Protein AF-A0A932V8K0-F1 (afdb_monomer_lite)

Foldseek 3Di:
DDQLVQVLVVHHPVNDDDDDDDLVCPLVCCLVVVDVDDDHQQLSVLVSCVSPVPDDDPDDVCVSQVLALDDDDDDDPVVCVVPVPVLLVVLLVLLVVLVVLLPPVCLVVVLVVVCVVDPPRDSVSVSVSSVVCSVQLVRANAQSLDQVSVVSNLVVCCVSVPPPRHPPDHSVNPDDSPSRQS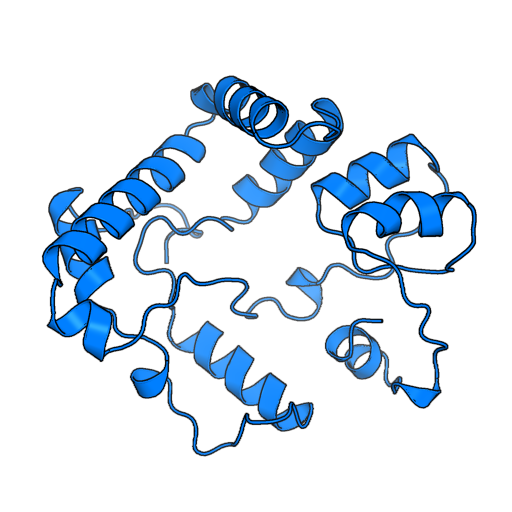SCVVVVHFDDDDPSHD

pLDDT: mean 93.24, std 4.25, range [63.25, 98.56]

Secondary structure (DSSP, 8-state):
--HHHHHHTT--GGGS------TTTHHHHHHTTS-S-----HHHHHHHHHH-TT------HHHH-TT---------HHHHHH-HHHHHHHHHHHHHHHHHHTSGGGHHHHHHHHHHHSTT--HHHHHHHHHHHHHHT-S-SS-S--HHHHHHHHHHHHHTT-TT--TT--GGGT---HHHHHHHHHTTS---SSTT--

Structure (mmCIF, N/CA/C/O backbone):
data_AF-A0A932V8K0-F1
#
_entry.id   AF-A0A932V8K0-F1
#
loop_
_atom_site.group_PDB
_atom_site.id
_atom_site.type_symbol
_atom_site.label_atom_id
_atom_site.label_alt_id
_atom_site.label_comp_id
_atom_site.label_asym_id
_atom_site.label_entity_id
_atom_site.label_seq_id
_atom_site.pdbx_PDB_ins_code
_atom_site.Cartn_x
_atom_site.Cartn_y
_atom_site.Cartn_z
_atom_site.occupancy
_atom_site.B_iso_or_equiv
_atom_site.auth_seq_id
_atom_site.auth_comp_id
_atom_site.auth_asym_id
_atom_site.auth_atom_id
_atom_site.pdbx_PDB_model_num
ATOM 1 N N . MET A 1 1 ? -19.624 -3.174 5.058 1.00 63.25 1 MET A N 1
ATOM 2 C CA . MET A 1 1 ? -18.503 -3.788 5.815 1.00 63.25 1 MET A CA 1
ATOM 3 C C . MET A 1 1 ? -17.624 -4.609 4.865 1.00 63.25 1 MET A C 1
ATOM 5 O O . MET A 1 1 ? -18.132 -5.044 3.838 1.00 63.25 1 MET A O 1
ATOM 9 N N . ASN A 1 2 ? -16.323 -4.779 5.144 1.00 80.75 2 ASN A N 1
ATOM 10 C CA . ASN A 1 2 ? -15.407 -5.549 4.287 1.00 80.75 2 ASN A CA 1
ATOM 11 C C . ASN A 1 2 ? -15.744 -7.057 4.344 1.00 80.75 2 ASN A C 1
ATOM 13 O O . ASN A 1 2 ? -15.728 -7.644 5.421 1.00 80.75 2 ASN A O 1
ATOM 17 N N . VAL A 1 3 ? -16.049 -7.676 3.196 1.00 84.38 3 VAL A N 1
ATOM 18 C CA . VAL A 1 3 ? -16.483 -9.089 3.104 1.00 84.38 3 VAL A CA 1
ATOM 19 C C . VAL A 1 3 ? -15.402 -10.065 3.562 1.00 84.38 3 VAL A C 1
ATOM 21 O O . VAL A 1 3 ? -15.724 -11.075 4.174 1.00 84.38 3 VAL A O 1
ATOM 24 N N . LEU A 1 4 ? -14.130 -9.750 3.314 1.00 87.00 4 LEU A N 1
ATOM 25 C CA . LEU A 1 4 ? -13.008 -10.567 3.772 1.00 87.00 4 LEU A CA 1
ATOM 26 C C . LEU A 1 4 ? -12.970 -10.628 5.305 1.00 87.00 4 LEU A C 1
ATOM 28 O O . LEU A 1 4 ? -12.810 -11.704 5.873 1.00 87.00 4 LEU A O 1
ATOM 32 N N . LEU A 1 5 ? -13.183 -9.487 5.970 1.00 88.75 5 LEU A N 1
ATOM 33 C CA . LEU A 1 5 ? -13.243 -9.428 7.430 1.00 88.75 5 LEU A CA 1
ATOM 34 C C . LEU A 1 5 ? -14.447 -10.206 7.976 1.00 88.75 5 LEU A C 1
ATOM 36 O O . LEU A 1 5 ? -14.279 -11.023 8.876 1.00 88.75 5 LEU A O 1
ATOM 40 N N . LEU A 1 6 ? -15.640 -9.992 7.410 1.00 89.81 6 LEU A N 1
ATOM 41 C CA . LEU A 1 6 ? -16.843 -10.731 7.809 1.00 89.81 6 LEU A CA 1
ATOM 42 C C . LEU A 1 6 ? -16.622 -12.241 7.703 1.00 89.81 6 LEU A C 1
ATOM 44 O O . LEU A 1 6 ? -16.789 -12.956 8.686 1.00 89.81 6 LEU A O 1
ATOM 48 N N . SER A 1 7 ? -16.139 -12.703 6.548 1.00 88.12 7 SER A N 1
ATOM 49 C CA . SER A 1 7 ? -15.885 -14.121 6.307 1.00 88.12 7 SER A CA 1
ATOM 50 C C . SER A 1 7 ? -14.854 -14.699 7.278 1.00 88.12 7 SER A C 1
ATOM 52 O O . SER A 1 7 ? -15.010 -15.838 7.708 1.00 88.12 7 SER A O 1
ATOM 54 N N . SER A 1 8 ? -13.824 -13.931 7.658 1.00 87.38 8 SER A N 1
ATOM 55 C CA . SER A 1 8 ? -12.822 -14.380 8.638 1.00 87.38 8 SER A CA 1
ATOM 56 C C . SER A 1 8 ? -13.394 -14.585 10.046 1.00 87.38 8 SER A C 1
ATOM 58 O O . SER A 1 8 ? -12.840 -15.355 10.825 1.00 87.38 8 SER A O 1
ATOM 60 N N . ALA A 1 9 ? -14.522 -13.938 10.350 1.00 89.62 9 ALA A N 1
ATOM 61 C CA . ALA A 1 9 ? -15.266 -14.084 11.597 1.00 89.62 9 ALA A CA 1
ATOM 62 C C . ALA A 1 9 ? -16.466 -15.047 11.477 1.00 89.62 9 ALA A C 1
ATOM 64 O O . ALA A 1 9 ? -17.276 -15.123 12.396 1.00 89.62 9 ALA A O 1
ATOM 65 N N . GLY A 1 10 ? -16.614 -15.760 10.352 1.00 90.56 10 GLY A N 1
ATOM 66 C CA . GLY A 1 10 ? -17.764 -16.637 10.099 1.00 90.56 10 GLY A CA 1
ATOM 67 C C . GLY A 1 10 ? -19.074 -15.898 9.799 1.00 90.56 10 GLY A C 1
ATOM 68 O O . GLY A 1 10 ? -20.135 -16.512 9.852 1.00 90.56 10 GLY A O 1
ATOM 69 N N . LEU A 1 11 ? -19.004 -14.602 9.484 1.00 92.19 11 LEU A N 1
ATOM 70 C CA . LEU A 1 11 ? -20.146 -13.757 9.143 1.00 92.19 11 LEU A CA 1
ATOM 71 C C . LEU A 1 11 ? -20.289 -13.591 7.627 1.00 92.19 11 LEU A C 1
ATOM 73 O O . LEU A 1 11 ? -19.336 -13.684 6.849 1.00 92.19 11 LEU A O 1
ATOM 77 N N . THR A 1 12 ? -21.499 -13.252 7.216 1.00 89.69 12 THR A N 1
ATOM 78 C CA . THR A 1 12 ? -21.911 -12.971 5.845 1.00 89.69 12 THR A CA 1
ATOM 79 C C . THR A 1 12 ? -22.380 -11.522 5.709 1.00 89.69 12 THR A C 1
ATOM 81 O O . THR A 1 12 ? -22.407 -10.752 6.669 1.00 89.69 12 THR A O 1
ATOM 84 N N . ARG A 1 13 ? -22.737 -11.108 4.486 1.00 88.19 13 ARG A N 1
ATOM 85 C CA . ARG A 1 13 ? -23.309 -9.771 4.260 1.00 88.19 13 ARG A CA 1
ATOM 86 C C . ARG A 1 13 ? -24.682 -9.603 4.909 1.00 88.19 13 ARG A C 1
ATOM 88 O O . ARG A 1 13 ? -25.024 -8.470 5.224 1.00 88.19 13 ARG A O 1
ATOM 95 N N . ASP A 1 14 ? -25.414 -10.695 5.111 1.00 91.94 14 ASP A N 1
ATOM 96 C CA . ASP A 1 14 ? -26.762 -10.675 5.683 1.00 91.94 14 ASP A CA 1
ATOM 97 C C . ASP A 1 14 ? -26.728 -10.439 7.202 1.00 91.94 14 ASP A C 1
ATOM 99 O O . ASP A 1 14 ? -27.700 -9.962 7.780 1.00 91.94 14 ASP A O 1
ATOM 103 N N . ASP A 1 15 ? -25.574 -10.672 7.838 1.00 94.06 15 ASP A N 1
ATOM 104 C CA . ASP A 1 15 ? -25.352 -10.432 9.269 1.00 94.06 15 ASP A CA 1
ATOM 105 C C . ASP A 1 15 ? -25.087 -8.954 9.606 1.00 94.06 15 ASP A C 1
ATOM 107 O O . ASP A 1 15 ? -24.888 -8.598 10.769 1.00 94.06 15 ASP A O 1
ATOM 111 N N . VAL A 1 16 ? -25.046 -8.066 8.605 1.00 93.19 16 VAL A N 1
ATOM 112 C CA . VAL A 1 16 ? -24.784 -6.635 8.801 1.00 93.19 16 VAL A CA 1
ATOM 113 C C . VAL A 1 16 ? -25.702 -5.758 7.961 1.00 93.19 16 VAL A C 1
ATOM 115 O O . VAL A 1 16 ? -26.031 -6.057 6.819 1.00 93.19 16 VAL A O 1
ATOM 118 N N . THR A 1 17 ? -26.042 -4.583 8.488 1.00 92.69 17 THR A N 1
ATOM 119 C CA . THR A 1 17 ? -26.710 -3.539 7.699 1.00 92.69 17 THR A CA 1
ATOM 120 C C . THR A 1 17 ? -25.667 -2.646 7.032 1.00 92.69 17 THR A C 1
ATOM 122 O O . THR A 1 17 ? -24.776 -2.106 7.691 1.00 92.69 17 THR A O 1
ATOM 125 N N . SER A 1 18 ? -25.758 -2.484 5.711 1.00 90.56 18 SER A N 1
ATOM 126 C CA . SER A 1 18 ? -24.894 -1.557 4.975 1.00 90.56 18 SER A CA 1
ATOM 127 C C . SER A 1 18 ? -25.507 -0.162 4.948 1.00 90.56 18 SER A C 1
ATOM 129 O O . SER A 1 18 ? -26.654 0.008 4.553 1.00 90.56 18 SER A O 1
ATOM 131 N N . VAL A 1 19 ? -24.714 0.832 5.344 1.00 91.56 19 VAL A N 1
ATOM 132 C CA . VAL A 1 19 ? -25.065 2.252 5.257 1.00 91.56 19 VAL A CA 1
ATOM 133 C C . VAL A 1 19 ? -24.175 2.891 4.201 1.00 91.56 19 VAL A C 1
ATOM 135 O O . VAL A 1 19 ? -22.950 2.737 4.238 1.00 91.56 19 VAL A O 1
ATOM 138 N N . GLU A 1 20 ? -24.784 3.589 3.247 1.00 89.88 20 GLU A N 1
ATOM 139 C CA . GLU A 1 20 ? -24.042 4.319 2.225 1.00 89.88 20 GLU A CA 1
ATOM 140 C C . GLU A 1 20 ? -23.407 5.574 2.822 1.00 89.88 20 GLU A C 1
ATOM 142 O O . GLU A 1 20 ? -24.083 6.451 3.358 1.00 89.88 20 GLU A O 1
ATOM 147 N N . VAL A 1 21 ? -22.081 5.652 2.731 1.00 91.06 21 VAL A N 1
ATOM 148 C CA . VAL A 1 21 ? -21.290 6.788 3.204 1.00 91.06 21 VAL A CA 1
ATOM 149 C C . VAL A 1 21 ? -20.170 7.038 2.200 1.00 91.06 21 VAL A C 1
ATOM 151 O O . VAL A 1 21 ? -19.490 6.104 1.763 1.00 91.06 21 VAL A O 1
ATOM 154 N N . THR A 1 22 ? -19.952 8.303 1.838 1.00 90.69 22 THR A N 1
ATOM 155 C CA . THR A 1 22 ? -18.821 8.691 0.984 1.00 90.69 22 THR A CA 1
ATOM 156 C C . THR A 1 22 ? -17.495 8.418 1.696 1.00 90.69 22 THR A C 1
ATOM 158 O O . THR A 1 22 ? -17.424 8.409 2.923 1.00 90.69 22 THR A O 1
ATOM 161 N N . THR A 1 23 ? -16.399 8.240 0.954 1.00 85.81 23 THR A N 1
ATOM 162 C CA . THR A 1 23 ? -15.074 8.023 1.569 1.00 85.81 23 THR A CA 1
ATOM 163 C C . THR A 1 23 ? -14.690 9.143 2.542 1.00 85.81 23 THR A C 1
ATOM 165 O O . THR A 1 23 ? -14.181 8.850 3.623 1.00 85.81 23 THR A O 1
ATOM 168 N N . ALA A 1 24 ? -14.990 10.400 2.196 1.00 87.19 24 ALA A N 1
ATOM 169 C CA . ALA A 1 24 ? -14.745 11.558 3.055 1.00 87.19 24 ALA A CA 1
ATOM 170 C C . ALA A 1 24 ? -15.663 11.590 4.294 1.00 87.19 24 ALA A C 1
ATOM 172 O O . ALA A 1 24 ? -15.261 12.070 5.349 1.00 87.19 24 ALA A O 1
ATOM 173 N N . GLY A 1 25 ? -16.878 11.040 4.193 1.00 91.88 25 GLY A N 1
ATOM 174 C CA . GLY A 1 25 ? -17.856 11.014 5.281 1.00 91.88 25 GLY A CA 1
ATOM 175 C C . GLY A 1 25 ? -17.640 9.918 6.329 1.00 91.88 25 GLY A C 1
ATOM 176 O O . GLY A 1 25 ? -18.261 9.983 7.384 1.00 91.88 25 GLY A O 1
ATOM 177 N N . ARG A 1 26 ? -16.769 8.924 6.087 1.00 93.19 26 ARG A N 1
ATOM 178 C CA . ARG A 1 26 ? -16.618 7.742 6.969 1.00 93.19 26 ARG A CA 1
ATOM 179 C C . ARG A 1 26 ? -16.266 8.090 8.413 1.00 93.19 26 ARG A C 1
ATOM 181 O O . ARG A 1 26 ? -16.828 7.502 9.331 1.00 93.19 26 ARG A O 1
ATOM 188 N N . VAL A 1 27 ? -15.341 9.033 8.615 1.00 94.06 27 VAL A N 1
ATOM 189 C CA . VAL A 1 27 ? -14.935 9.458 9.966 1.00 94.06 27 VAL A CA 1
ATOM 190 C C . VAL A 1 27 ? -16.112 10.114 10.681 1.00 94.06 27 VAL A C 1
ATOM 192 O O . VAL A 1 27 ? -16.450 9.708 11.788 1.00 94.06 27 VAL A O 1
ATOM 195 N N . ALA A 1 28 ? -16.782 11.065 10.025 1.00 94.50 28 ALA A N 1
ATOM 196 C CA . ALA A 1 28 ? -17.939 11.745 10.594 1.00 94.50 28 ALA A CA 1
ATOM 197 C C . ALA A 1 28 ? -19.063 10.755 10.934 1.00 94.50 28 ALA A C 1
ATOM 199 O O . ALA A 1 28 ? -19.558 10.771 12.054 1.00 94.50 28 ALA A O 1
ATOM 200 N N . ALA A 1 29 ? -19.404 9.845 10.016 1.00 95.50 29 ALA A N 1
ATOM 201 C CA . ALA A 1 29 ? -20.449 8.843 10.218 1.00 95.50 29 ALA A CA 1
ATOM 202 C C . ALA A 1 29 ? -20.154 7.881 11.383 1.00 95.50 29 ALA A C 1
ATOM 204 O O . ALA A 1 29 ? -21.077 7.430 12.061 1.00 95.50 29 ALA A O 1
ATOM 205 N N . LEU A 1 30 ? -18.880 7.554 11.629 1.00 95.44 30 LEU A N 1
ATOM 206 C CA . LEU A 1 30 ? -18.479 6.728 12.770 1.00 95.44 30 LEU A CA 1
ATOM 207 C C . LEU A 1 30 ? -18.534 7.513 14.090 1.00 95.44 30 LEU A C 1
ATOM 209 O O . LEU A 1 30 ? -19.023 7.011 15.102 1.00 95.44 30 LEU A O 1
ATOM 213 N N . VAL A 1 31 ? -18.044 8.755 14.084 1.00 95.25 31 VAL A N 1
ATOM 214 C CA . VAL A 1 31 ? -17.990 9.613 15.277 1.00 95.25 31 VAL A CA 1
ATOM 215 C C . VAL A 1 31 ? -19.397 9.987 15.752 1.00 95.25 31 VAL A C 1
ATOM 217 O O . VAL A 1 31 ? -19.677 9.884 16.946 1.00 95.25 31 VAL A O 1
ATOM 220 N N . THR A 1 32 ? -20.302 10.341 14.834 1.00 95.25 32 THR A N 1
ATOM 221 C CA . THR A 1 32 ? -21.696 10.708 15.148 1.00 95.25 32 THR A CA 1
ATOM 222 C C . THR A 1 32 ? -22.593 9.511 15.460 1.00 95.25 32 THR A C 1
ATOM 224 O O . THR A 1 32 ? -23.724 9.698 15.899 1.00 95.25 32 THR A O 1
ATOM 227 N N . GLY A 1 33 ? -22.111 8.282 15.241 1.00 94.25 33 GLY A N 1
ATOM 228 C CA . GLY A 1 33 ? -22.884 7.060 15.464 1.00 94.25 33 GLY A CA 1
ATOM 229 C C . GLY A 1 33 ? -23.895 6.734 14.362 1.00 94.25 33 GLY A C 1
ATOM 230 O O . GLY A 1 33 ? -24.696 5.822 14.543 1.00 94.25 33 GLY A O 1
ATOM 231 N N . GLN A 1 34 ? -23.847 7.417 13.210 1.00 95.38 34 GLN A N 1
ATOM 232 C CA . GLN A 1 34 ? -24.611 7.022 12.016 1.00 95.38 34 GLN A CA 1
ATOM 233 C C . GLN A 1 34 ? -24.272 5.586 11.581 1.00 95.38 34 GLN A C 1
ATOM 235 O O . GLN A 1 34 ? -25.113 4.879 11.028 1.00 95.38 34 GLN A O 1
ATOM 240 N N . THR A 1 35 ? -23.035 5.152 11.831 1.00 95.31 35 THR A N 1
ATOM 241 C CA . THR A 1 35 ? -22.586 3.772 11.627 1.00 95.31 35 THR A CA 1
ATOM 242 C C . THR A 1 35 ? -21.883 3.246 12.871 1.00 95.31 35 THR A C 1
ATOM 244 O O . THR A 1 35 ? -21.233 3.998 13.596 1.00 95.31 35 THR A O 1
ATOM 247 N N . ASN A 1 36 ? -21.980 1.937 13.108 1.00 93.88 36 ASN A N 1
ATOM 248 C CA . ASN A 1 36 ? -21.311 1.297 14.245 1.00 93.88 36 ASN A CA 1
ATOM 249 C C . ASN A 1 36 ? -19.852 0.927 13.950 1.00 93.88 36 ASN A C 1
ATOM 251 O O . ASN A 1 36 ? -19.060 0.783 14.877 1.00 93.88 36 ASN A O 1
ATOM 255 N N . ALA A 1 37 ? -19.495 0.745 12.676 1.00 92.94 37 ALA A N 1
ATOM 256 C CA . ALA A 1 37 ? -18.150 0.368 12.268 1.00 92.94 37 ALA A CA 1
ATOM 257 C C . ALA A 1 37 ? -17.868 0.744 10.806 1.00 92.94 37 ALA A C 1
ATOM 259 O O . ALA A 1 37 ? -18.733 0.625 9.936 1.00 92.94 37 ALA A O 1
ATOM 260 N N . HIS A 1 38 ? -16.618 1.115 10.523 1.00 91.75 38 HIS A N 1
ATOM 261 C CA . HIS A 1 38 ? -16.129 1.407 9.177 1.00 91.75 38 HIS A CA 1
ATOM 262 C C . HIS A 1 38 ? -14.744 0.800 8.939 1.00 91.75 38 HIS A C 1
ATOM 264 O O . HIS A 1 38 ? -13.908 0.750 9.835 1.00 91.75 38 HIS A O 1
ATOM 270 N N . ALA A 1 39 ? -14.483 0.404 7.690 1.00 89.94 39 ALA A N 1
ATOM 271 C CA . ALA A 1 39 ? -13.121 0.183 7.219 1.00 89.94 39 ALA A CA 1
ATOM 272 C C . ALA A 1 39 ? -12.477 1.551 6.941 1.00 89.94 39 ALA A C 1
ATOM 274 O O . ALA A 1 39 ? -12.878 2.255 6.004 1.00 89.94 39 ALA A O 1
ATOM 275 N N . LEU A 1 40 ? -11.517 1.925 7.783 1.00 92.75 40 LEU A N 1
ATOM 276 C CA . LEU A 1 40 ? -10.793 3.190 7.714 1.00 92.75 40 LEU A CA 1
ATOM 277 C C . LEU A 1 40 ? -9.378 2.962 7.181 1.00 92.75 40 LEU A C 1
ATOM 279 O O . LEU A 1 40 ? -8.750 1.948 7.486 1.00 92.75 40 LEU A O 1
ATOM 283 N N . HIS A 1 41 ? -8.877 3.916 6.398 1.00 91.00 41 HIS A N 1
ATOM 284 C CA . HIS A 1 41 ? -7.441 4.007 6.143 1.00 91.00 41 HIS A CA 1
ATOM 285 C C . HIS A 1 41 ? -6.708 4.491 7.414 1.00 91.00 41 HIS A C 1
ATOM 2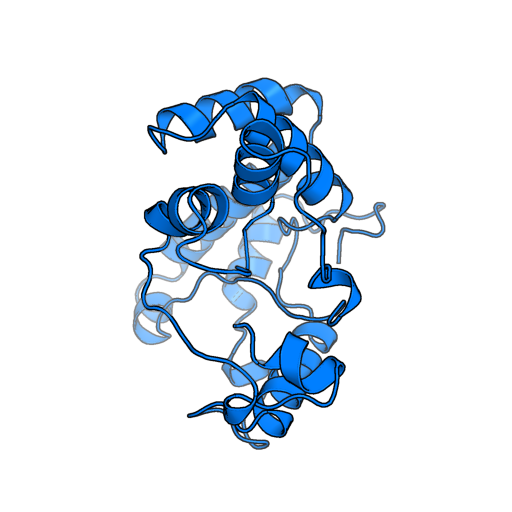87 O O . HIS A 1 41 ? -7.342 5.019 8.330 1.00 91.00 41 HIS A O 1
ATOM 293 N N . ALA A 1 42 ? -5.390 4.285 7.508 1.00 92.44 42 ALA A N 1
ATOM 294 C CA . ALA A 1 42 ? -4.633 4.524 8.744 1.00 92.44 42 ALA A CA 1
ATOM 295 C C . ALA A 1 42 ? -4.717 5.982 9.241 1.00 92.44 42 ALA A C 1
ATOM 297 O O . ALA A 1 42 ? -4.869 6.224 10.436 1.00 92.44 42 ALA A O 1
ATOM 298 N N . ASP A 1 43 ? -4.691 6.959 8.334 1.00 92.38 43 ASP A N 1
ATOM 299 C CA . ASP A 1 43 ? -4.877 8.380 8.659 1.00 92.38 43 ASP A CA 1
ATOM 300 C C . ASP A 1 43 ? -6.290 8.653 9.193 1.00 92.38 43 ASP A C 1
ATOM 302 O O . ASP A 1 43 ? -6.441 9.255 10.254 1.00 92.38 43 ASP A O 1
ATOM 306 N N . GLN A 1 44 ? -7.319 8.119 8.529 1.00 93.69 44 GLN A N 1
ATOM 307 C CA . GLN A 1 44 ? -8.712 8.231 8.966 1.00 93.69 44 GLN A CA 1
ATOM 308 C C . GLN A 1 44 ? -8.939 7.594 10.343 1.00 93.69 44 GLN A C 1
ATOM 310 O O . GLN A 1 44 ? -9.712 8.124 11.139 1.00 93.69 44 GLN A O 1
ATOM 315 N N . TYR A 1 45 ? -8.265 6.477 10.635 1.00 94.38 45 TYR A N 1
ATOM 316 C CA . TYR A 1 45 ? -8.288 5.836 11.950 1.00 94.38 45 TYR A CA 1
ATOM 317 C C . TYR A 1 45 ? -7.760 6.779 13.036 1.00 94.38 45 TYR A C 1
ATOM 319 O O . TYR A 1 45 ? -8.451 7.007 14.029 1.00 94.38 45 TYR A O 1
ATOM 327 N N . TYR A 1 46 ? -6.587 7.385 12.836 1.00 95.69 46 TYR A N 1
ATOM 328 C CA . TYR A 1 46 ? -6.039 8.327 13.812 1.00 95.69 46 TYR A CA 1
ATOM 329 C C . TYR A 1 46 ? -6.882 9.600 13.944 1.00 95.69 46 TYR A C 1
ATOM 331 O O . TYR A 1 46 ? -7.030 10.117 15.052 1.00 95.69 46 TYR A O 1
ATOM 339 N N . THR A 1 47 ? -7.478 10.086 12.851 1.00 94.69 47 THR A N 1
ATOM 340 C CA . THR A 1 47 ? -8.432 11.202 12.906 1.00 94.69 47 THR A CA 1
ATOM 341 C C . THR A 1 47 ? -9.673 10.834 13.722 1.00 94.69 47 THR A C 1
ATOM 343 O O . THR A 1 47 ? -10.091 11.617 14.573 1.00 94.69 47 THR A O 1
ATOM 346 N N . ALA A 1 48 ? -10.244 9.644 13.512 1.00 95.12 48 ALA A N 1
ATOM 347 C CA . ALA A 1 48 ? -11.412 9.176 14.253 1.00 95.12 48 ALA A CA 1
ATOM 348 C C . ALA A 1 48 ? -11.100 8.983 15.744 1.00 95.12 48 ALA A C 1
ATOM 350 O O . ALA A 1 48 ? -11.848 9.474 16.583 1.00 95.12 48 ALA A O 1
ATOM 351 N N . LEU A 1 49 ? -9.967 8.356 16.080 1.00 94.88 49 LEU A N 1
ATOM 352 C CA . LEU A 1 49 ? -9.550 8.124 17.467 1.00 94.88 49 LEU A CA 1
ATOM 353 C C . LEU A 1 49 ? -9.309 9.436 18.232 1.00 94.88 49 LEU A C 1
ATOM 355 O O . LEU A 1 49 ? -9.615 9.528 19.416 1.00 94.88 49 LEU A O 1
ATOM 359 N N . LYS A 1 50 ? -8.811 10.478 17.553 1.00 94.25 50 LYS A N 1
ATOM 360 C CA . LYS A 1 50 ? -8.656 11.822 18.138 1.00 94.25 50 LYS A CA 1
ATOM 361 C C . LYS A 1 50 ? -10.003 12.459 18.499 1.00 94.25 50 LYS A C 1
ATOM 363 O O . LYS A 1 50 ? -10.079 13.180 19.487 1.00 94.25 50 LYS A O 1
ATOM 368 N N . GLN A 1 51 ? -11.046 12.211 17.706 1.00 94.81 51 GLN A N 1
ATOM 369 C CA . GLN A 1 51 ? -12.391 12.757 17.933 1.00 94.81 51 GLN A CA 1
ATOM 370 C C . GLN A 1 51 ? -13.227 11.902 18.891 1.00 94.81 51 GLN A C 1
ATOM 372 O O . GLN A 1 51 ? -14.073 12.430 19.608 1.00 94.81 51 GLN A O 1
ATOM 377 N N . LYS A 1 52 ? -12.996 10.587 18.897 1.00 95.75 52 LYS A N 1
ATOM 378 C CA . LYS A 1 52 ? -13.740 9.605 19.682 1.00 95.75 52 LYS A CA 1
ATOM 379 C C . LYS A 1 52 ? -12.776 8.542 20.249 1.00 95.75 52 LYS A C 1
ATOM 381 O O . LYS A 1 52 ? -12.570 7.502 19.621 1.00 95.75 52 LYS A O 1
ATOM 386 N N . PRO A 1 53 ? -12.136 8.814 21.405 1.00 95.38 53 PRO A N 1
ATOM 387 C CA . PRO A 1 53 ? -11.071 7.966 21.958 1.00 95.38 53 PRO A CA 1
ATOM 388 C C . PRO A 1 53 ? -11.506 6.572 22.429 1.00 95.38 53 PRO A C 1
ATOM 390 O O . PRO A 1 53 ? -10.654 5.716 22.643 1.00 95.38 53 PRO A O 1
ATOM 393 N N . ASP A 1 54 ? -12.807 6.339 22.604 1.00 95.12 54 ASP A N 1
ATOM 394 C CA . ASP A 1 54 ? -13.400 5.059 23.011 1.00 95.12 54 ASP A CA 1
ATOM 395 C C . ASP A 1 54 ? -13.655 4.101 21.833 1.00 95.12 54 ASP A C 1
ATOM 397 O O . ASP A 1 54 ? -14.159 2.995 22.032 1.00 95.12 54 ASP A O 1
ATOM 401 N N . LEU A 1 55 ? -13.304 4.491 20.599 1.00 95.31 55 LEU A N 1
ATOM 402 C CA . LEU A 1 55 ? -13.365 3.593 19.447 1.00 95.31 55 LEU A CA 1
ATOM 403 C C . LEU A 1 55 ? -12.462 2.369 19.641 1.00 95.31 55 LEU A C 1
ATOM 405 O O . LEU A 1 55 ? -11.297 2.474 20.023 1.00 95.31 55 LEU A O 1
ATOM 409 N N . VAL A 1 56 ? -12.991 1.201 19.278 1.00 94.25 56 VAL A N 1
ATOM 410 C CA . VAL A 1 56 ? -12.284 -0.080 19.360 1.00 94.25 56 VAL A CA 1
ATOM 411 C C . VAL A 1 56 ? -11.885 -0.549 17.964 1.00 94.25 56 VAL A C 1
ATOM 413 O O . VAL A 1 56 ? -12.687 -0.547 17.029 1.00 94.25 56 VAL A O 1
ATOM 416 N N . VAL A 1 57 ? -10.635 -0.989 17.824 1.00 93.56 57 VAL A N 1
ATOM 417 C CA . VAL A 1 57 ? -10.144 -1.632 16.601 1.00 93.56 57 VAL A CA 1
ATOM 418 C C . VAL A 1 57 ? -10.683 -3.061 16.552 1.00 93.56 57 VAL A C 1
ATOM 420 O O . VAL A 1 57 ? -10.257 -3.905 17.333 1.00 93.56 57 VAL A O 1
ATOM 423 N N . LEU A 1 58 ? -11.607 -3.335 15.628 1.00 92.56 58 LEU A N 1
ATOM 424 C CA . LEU A 1 58 ? -12.178 -4.678 15.453 1.00 92.56 58 LEU A CA 1
ATOM 425 C C . LEU A 1 58 ? -11.182 -5.655 14.821 1.00 92.56 58 LEU A C 1
ATOM 427 O O . LEU A 1 58 ? -11.124 -6.819 15.200 1.00 92.56 58 LEU A O 1
ATOM 431 N N . ALA A 1 59 ? -10.422 -5.181 13.836 1.00 92.19 59 ALA A N 1
ATOM 432 C CA . ALA A 1 59 ? -9.397 -5.951 13.153 1.00 92.19 59 ALA A CA 1
ATOM 433 C C . ALA A 1 59 ? -8.469 -5.025 12.368 1.00 92.19 59 ALA A C 1
ATOM 435 O O . ALA A 1 59 ? -8.861 -3.934 11.942 1.00 92.19 59 ALA A O 1
ATOM 436 N N . LYS A 1 60 ? -7.256 -5.507 12.109 1.00 90.50 60 LYS A N 1
ATOM 437 C CA . LYS A 1 60 ? -6.314 -4.897 11.175 1.00 90.50 60 LYS A CA 1
ATOM 438 C C . LYS A 1 60 ? -6.240 -5.752 9.920 1.00 90.50 60 LYS A C 1
ATOM 440 O O . LYS A 1 60 ? -5.947 -6.942 9.985 1.00 90.50 60 LYS A O 1
ATOM 445 N N . MET A 1 61 ? -6.486 -5.154 8.756 1.00 88.44 61 MET A N 1
ATOM 446 C CA . MET A 1 61 ? -6.570 -5.920 7.505 1.00 88.44 61 MET A CA 1
ATOM 447 C C . MET A 1 61 ? -5.266 -6.646 7.152 1.00 88.44 61 MET A C 1
ATOM 449 O O . MET A 1 61 ? -5.324 -7.726 6.577 1.00 88.44 61 MET A O 1
ATOM 453 N N . TRP A 1 62 ? -4.110 -6.098 7.533 1.00 86.69 62 TRP A N 1
ATOM 454 C CA . TRP A 1 62 ? -2.812 -6.746 7.319 1.00 86.69 62 TRP A CA 1
ATOM 455 C C . TRP A 1 62 ? -2.571 -7.952 8.240 1.00 86.69 62 TRP A C 1
ATOM 457 O O . TRP A 1 62 ? -1.714 -8.772 7.944 1.00 86.69 62 TRP A O 1
ATOM 467 N N . GLU A 1 63 ? -3.318 -8.090 9.337 1.00 89.94 63 GLU A N 1
ATOM 468 C CA . GLU A 1 63 ? -3.302 -9.298 10.176 1.00 89.94 63 GLU A CA 1
ATOM 469 C C . GLU A 1 63 ? -4.274 -10.347 9.617 1.00 89.94 63 GLU A C 1
ATOM 471 O O . GLU A 1 63 ? -3.964 -11.534 9.600 1.00 89.94 63 GLU A O 1
ATOM 476 N N . VAL A 1 64 ? -5.424 -9.904 9.093 1.00 90.81 64 VAL A N 1
ATOM 477 C CA . VAL A 1 64 ? -6.449 -10.776 8.491 1.00 90.81 64 VAL A CA 1
ATOM 478 C C . VAL A 1 64 ? -5.990 -11.366 7.155 1.00 90.81 64 VAL A C 1
ATOM 480 O O . VAL A 1 64 ? -6.245 -12.533 6.863 1.00 90.81 64 VAL A O 1
ATOM 483 N N . ALA A 1 65 ? -5.325 -10.564 6.325 1.00 91.06 65 ALA A N 1
ATOM 484 C CA . ALA A 1 65 ? -4.865 -10.959 5.000 1.00 91.06 65 ALA A CA 1
ATOM 485 C C . ALA A 1 65 ? -3.460 -10.391 4.724 1.00 91.06 65 ALA A C 1
ATOM 487 O O . ALA A 1 65 ? -3.310 -9.455 3.937 1.00 91.06 65 ALA A O 1
ATOM 488 N N . PRO A 1 66 ? -2.413 -10.961 5.350 1.00 89.56 66 PRO A N 1
ATOM 489 C CA . PRO A 1 66 ? -1.048 -10.421 5.305 1.00 89.56 66 PRO A CA 1
ATOM 490 C C . PRO A 1 66 ? -0.416 -10.428 3.910 1.00 89.56 66 PRO A C 1
ATOM 492 O O . PRO A 1 66 ? 0.510 -9.669 3.650 1.00 89.56 66 PRO A O 1
ATOM 495 N N . LYS A 1 67 ? -0.922 -11.274 3.008 1.00 92.31 67 LYS A N 1
ATOM 496 C CA . LYS A 1 67 ? -0.474 -11.372 1.613 1.00 92.31 67 LYS A CA 1
ATOM 497 C C . LYS A 1 67 ? -1.398 -10.654 0.632 1.00 92.31 67 LYS A C 1
ATOM 499 O O . LYS A 1 67 ? -1.289 -10.854 -0.573 1.00 92.31 67 LYS A O 1
ATOM 504 N N . TRP A 1 68 ? -2.349 -9.859 1.120 1.00 92.75 68 TRP A N 1
ATOM 505 C CA . TRP A 1 68 ? -3.257 -9.145 0.235 1.00 92.75 68 TRP A CA 1
ATOM 506 C C . TRP A 1 68 ? -2.507 -8.066 -0.546 1.00 92.75 68 TRP A C 1
ATOM 508 O O . TRP A 1 68 ? -2.063 -7.064 0.010 1.00 92.75 68 TRP A O 1
ATOM 518 N N . TRP A 1 69 ? -2.409 -8.257 -1.857 1.00 93.12 69 TRP A N 1
ATOM 519 C CA . TRP A 1 69 ? -1.911 -7.244 -2.780 1.00 93.12 69 TRP A CA 1
ATOM 520 C C . TRP A 1 69 ? -2.827 -6.005 -2.778 1.00 93.12 69 TRP A C 1
ATOM 522 O O . TRP A 1 69 ? -3.967 -6.055 -3.249 1.00 93.12 69 TRP A O 1
ATOM 532 N N . TYR A 1 70 ? -2.348 -4.921 -2.158 1.00 86.75 70 TYR A N 1
ATOM 533 C CA . TYR A 1 70 ? -3.170 -3.788 -1.720 1.00 86.75 70 TYR A CA 1
ATOM 534 C C . TYR A 1 70 ? -3.546 -2.812 -2.839 1.00 86.75 70 TYR A C 1
ATOM 536 O O . TYR A 1 70 ? -4.719 -2.459 -2.976 1.00 86.75 70 TYR A O 1
ATOM 544 N N . SER A 1 71 ? -2.571 -2.362 -3.627 1.00 87.38 71 SER A N 1
ATOM 545 C CA . SER A 1 71 ? -2.785 -1.359 -4.668 1.00 87.38 71 SER A CA 1
ATOM 546 C C . SER A 1 71 ? -1.796 -1.517 -5.817 1.00 87.38 71 SER A C 1
ATOM 548 O O . SER A 1 71 ? -0.697 -2.038 -5.646 1.00 87.38 71 SER A O 1
ATOM 550 N N . ALA A 1 72 ? -2.208 -1.047 -6.993 1.00 91.38 72 ALA A N 1
ATOM 551 C CA . ALA A 1 72 ? -1.402 -1.028 -8.203 1.00 91.38 72 ALA A CA 1
ATOM 552 C C . ALA A 1 72 ? -1.777 0.182 -9.064 1.00 91.38 72 ALA A C 1
ATOM 554 O O . ALA A 1 72 ? -2.918 0.653 -9.024 1.00 91.38 72 ALA A O 1
ATOM 555 N N . PHE A 1 73 ? -0.828 0.650 -9.871 1.00 92.75 73 PHE A N 1
ATOM 556 C CA . PHE A 1 73 ? -1.129 1.497 -11.021 1.00 92.75 73 PHE A CA 1
ATOM 557 C C . PHE A 1 73 ? -1.451 0.594 -12.208 1.00 92.75 73 PHE A C 1
ATOM 559 O O . PHE A 1 73 ? -0.754 -0.390 -12.440 1.00 92.75 73 PHE A O 1
ATOM 566 N N . VAL A 1 74 ? -2.508 0.921 -12.947 1.00 94.12 74 VAL A N 1
ATOM 567 C CA . VAL A 1 74 ? -2.964 0.126 -14.091 1.00 94.12 74 VAL A CA 1
ATOM 568 C C . VAL A 1 74 ? -3.097 1.007 -15.325 1.00 94.12 74 VAL A C 1
ATOM 570 O O . VAL A 1 74 ? -3.539 2.154 -15.244 1.00 94.12 74 VAL A O 1
ATOM 573 N N . ALA A 1 75 ? -2.721 0.456 -16.471 1.00 94.69 75 ALA A N 1
ATOM 574 C CA . ALA A 1 75 ? -2.894 1.046 -17.790 1.00 94.69 75 ALA A CA 1
ATOM 575 C C . ALA A 1 75 ? -3.345 -0.055 -18.756 1.00 94.69 75 ALA A C 1
ATOM 577 O O . ALA A 1 75 ? -3.127 -1.234 -18.486 1.00 94.69 75 ALA A O 1
ATOM 578 N N . SER A 1 76 ? -3.991 0.311 -19.864 1.00 95.94 76 SER A N 1
ATOM 579 C CA . SER A 1 76 ? -4.324 -0.674 -20.893 1.00 95.94 76 SER A CA 1
ATOM 580 C C . SER A 1 76 ? -3.089 -1.048 -21.711 1.00 95.94 76 SER A C 1
ATOM 582 O O . SER A 1 76 ? -2.247 -0.191 -21.995 1.00 95.94 76 SER A O 1
ATOM 584 N N . ASP A 1 77 ? -3.037 -2.297 -22.171 1.00 94.31 77 ASP A N 1
ATOM 585 C CA . ASP A 1 77 ? -1.985 -2.793 -23.065 1.00 94.31 77 ASP A CA 1
ATOM 586 C C . ASP A 1 77 ? -1.785 -1.890 -24.286 1.00 94.31 77 ASP A C 1
ATOM 588 O O . ASP A 1 77 ? -0.655 -1.618 -24.681 1.00 94.31 77 ASP A O 1
ATOM 592 N N . ASP A 1 78 ? -2.874 -1.400 -24.884 1.00 96.88 78 ASP A N 1
ATOM 593 C CA . ASP A 1 78 ? -2.819 -0.526 -26.059 1.00 96.88 78 ASP A CA 1
ATOM 594 C C . ASP A 1 78 ? -2.128 0.802 -25.753 1.00 96.88 78 ASP A C 1
ATOM 596 O O . ASP A 1 78 ? -1.346 1.306 -26.564 1.00 96.88 78 ASP A O 1
ATOM 600 N N . ALA A 1 79 ? -2.396 1.372 -24.577 1.00 95.94 79 ALA A N 1
ATOM 601 C CA . ALA A 1 79 ? -1.781 2.624 -24.176 1.00 95.94 79 ALA A CA 1
ATOM 602 C C . ALA A 1 79 ? -0.281 2.423 -23.912 1.00 95.94 79 ALA A C 1
ATOM 604 O O . ALA A 1 79 ? 0.532 3.197 -24.424 1.00 95.94 79 ALA A O 1
ATOM 605 N N . VAL A 1 80 ? 0.085 1.334 -23.224 1.00 95.69 80 VAL A N 1
ATOM 606 C CA . VAL A 1 80 ? 1.485 0.963 -22.965 1.00 95.69 80 VAL A CA 1
ATOM 607 C C . VAL A 1 80 ? 2.241 0.704 -24.267 1.00 95.69 80 VAL A C 1
ATOM 609 O O . VAL A 1 80 ? 3.289 1.303 -24.487 1.00 95.69 80 VAL A O 1
ATOM 612 N N . LYS A 1 81 ? 1.696 -0.108 -25.182 1.00 95.88 81 LYS A N 1
ATOM 613 C CA . LYS A 1 81 ? 2.319 -0.402 -26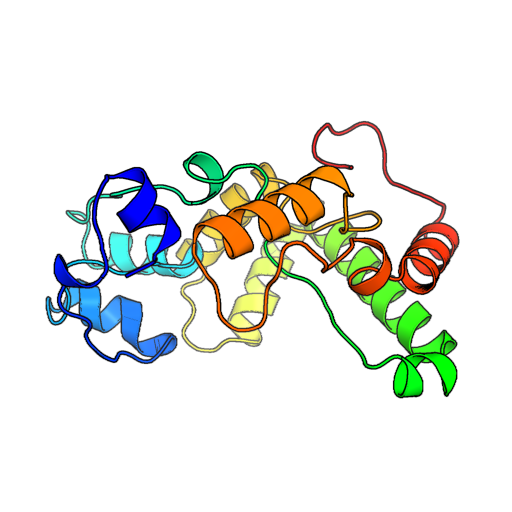.487 1.00 95.88 81 LYS A CA 1
ATOM 614 C C . LYS A 1 81 ? 2.529 0.850 -27.331 1.00 95.88 81 LYS A C 1
ATOM 616 O O . LYS A 1 81 ? 3.530 0.954 -28.035 1.00 95.88 81 LYS A O 1
ATOM 621 N N . LYS A 1 82 ? 1.592 1.800 -27.276 1.00 97.88 82 LYS A N 1
ATOM 622 C CA . LYS A 1 82 ? 1.671 3.048 -28.043 1.00 97.88 82 LYS A CA 1
ATOM 623 C C . LYS A 1 82 ? 2.791 3.966 -27.554 1.00 97.88 82 LYS A C 1
ATOM 625 O O . LYS A 1 82 ? 3.357 4.695 -28.367 1.00 97.88 82 LYS A O 1
ATOM 630 N N . ASN A 1 83 ? 3.078 3.980 -26.253 1.00 97.44 83 ASN A N 1
ATOM 631 C CA . ASN A 1 83 ? 4.117 4.840 -25.690 1.00 97.44 83 ASN A CA 1
ATOM 632 C C . ASN A 1 83 ? 4.762 4.229 -24.433 1.00 97.44 83 ASN A C 1
ATOM 634 O O . ASN A 1 83 ? 4.518 4.720 -23.331 1.00 97.44 83 ASN A O 1
ATOM 638 N N . PRO A 1 84 ? 5.591 3.181 -24.571 1.00 97.00 84 PRO A N 1
ATOM 639 C CA . PRO A 1 84 ? 6.155 2.477 -23.420 1.00 97.00 84 PRO A CA 1
ATOM 640 C C . PRO A 1 84 ? 7.052 3.380 -22.564 1.00 97.00 84 PRO A C 1
ATOM 642 O O . PRO A 1 84 ? 7.000 3.311 -21.339 1.00 97.00 84 PRO A O 1
ATOM 645 N N . GLU A 1 85 ? 7.806 4.287 -23.191 1.00 98.25 85 GLU A N 1
ATOM 646 C CA . GLU A 1 85 ? 8.698 5.227 -22.498 1.00 98.25 85 GLU A CA 1
ATOM 647 C C . GLU A 1 85 ? 7.957 6.141 -21.519 1.00 98.25 85 GLU A C 1
ATOM 649 O O . GLU A 1 85 ? 8.427 6.331 -20.401 1.00 98.25 85 GLU A O 1
ATOM 654 N N . LEU A 1 86 ? 6.758 6.625 -21.866 1.00 98.00 86 LEU A 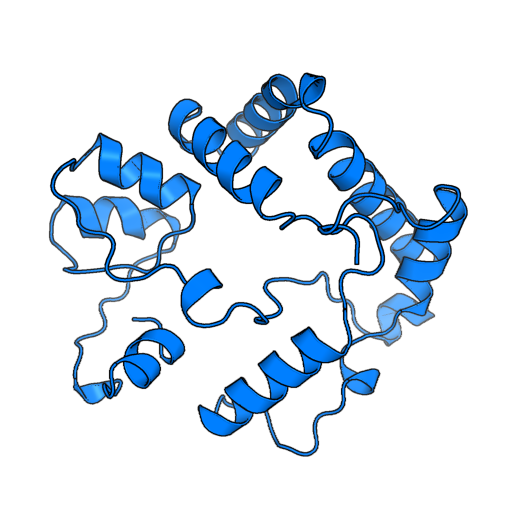N 1
ATOM 655 C CA . LEU A 1 86 ? 5.940 7.420 -20.942 1.00 98.00 86 LEU A CA 1
ATOM 656 C C . LEU A 1 86 ? 5.637 6.661 -19.643 1.00 98.00 86 LEU A C 1
ATOM 658 O O . LEU A 1 86 ? 5.703 7.237 -18.556 1.00 98.00 86 LEU A O 1
ATOM 662 N N . TYR A 1 87 ? 5.294 5.377 -19.746 1.00 97.81 87 TYR A N 1
ATOM 663 C CA . TYR A 1 87 ? 4.982 4.556 -18.577 1.00 97.81 87 TYR A CA 1
ATOM 664 C C . TYR A 1 87 ? 6.240 4.191 -17.791 1.00 97.81 87 TYR A C 1
ATOM 666 O O . TYR A 1 87 ? 6.193 4.169 -16.561 1.00 97.81 87 TYR A O 1
ATOM 674 N N . ILE A 1 88 ? 7.368 3.967 -18.473 1.00 98.31 88 ILE A N 1
ATOM 675 C CA . ILE A 1 88 ? 8.659 3.740 -17.815 1.00 98.31 88 ILE A CA 1
ATOM 676 C C . ILE A 1 88 ? 9.082 4.991 -17.038 1.00 98.31 88 ILE A C 1
ATOM 678 O O . ILE A 1 88 ? 9.469 4.878 -15.875 1.00 98.31 88 ILE A O 1
ATOM 682 N N . ASP A 1 89 ? 8.961 6.184 -17.620 1.00 98.56 89 ASP A N 1
ATOM 683 C CA . ASP A 1 89 ? 9.287 7.450 -16.955 1.00 98.56 89 ASP A CA 1
ATOM 684 C C . ASP A 1 89 ? 8.359 7.724 -15.770 1.00 98.56 89 ASP A C 1
ATOM 686 O O . ASP A 1 89 ? 8.822 8.086 -14.683 1.00 98.56 89 ASP A O 1
ATOM 690 N N . PHE A 1 90 ? 7.056 7.482 -15.942 1.00 98.00 90 PHE A N 1
ATOM 691 C C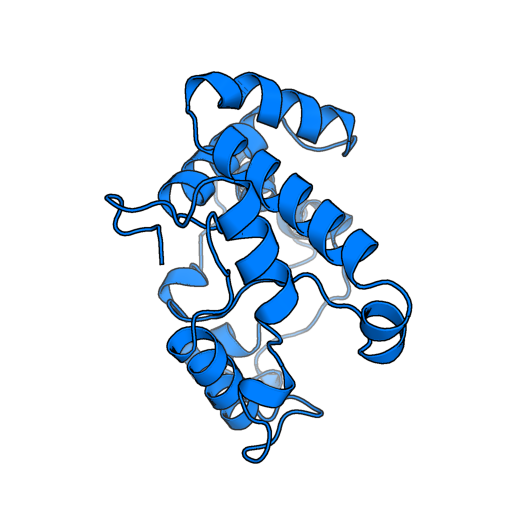A . PHE A 1 90 ? 6.085 7.568 -14.855 1.00 98.00 90 PHE A CA 1
ATOM 692 C C . PHE A 1 90 ? 6.453 6.629 -13.699 1.00 98.00 90 PHE A C 1
ATOM 694 O O . PHE A 1 90 ? 6.572 7.078 -12.558 1.00 98.00 90 PHE A O 1
ATOM 701 N N . MET A 1 91 ? 6.705 5.346 -13.980 1.00 97.38 91 MET A N 1
ATOM 702 C CA . MET A 1 91 ? 7.080 4.378 -12.947 1.00 97.38 91 MET A CA 1
ATOM 703 C C . MET A 1 91 ? 8.441 4.690 -12.320 1.00 97.38 91 MET A C 1
ATOM 705 O O . MET A 1 91 ? 8.604 4.534 -11.112 1.00 97.38 91 MET A O 1
ATOM 709 N N . THR A 1 92 ? 9.395 5.213 -13.093 1.00 98.44 92 THR A N 1
ATOM 710 C CA . THR A 1 92 ? 10.687 5.693 -12.580 1.00 98.44 92 THR A CA 1
ATOM 711 C C . THR A 1 92 ? 10.480 6.823 -11.571 1.00 98.44 92 THR A C 1
ATOM 713 O O . THR A 1 92 ? 11.078 6.809 -10.493 1.00 98.44 92 THR A O 1
ATOM 716 N N . ALA A 1 93 ? 9.602 7.784 -11.875 1.00 98.38 93 ALA A N 1
ATOM 717 C CA . ALA A 1 93 ? 9.272 8.877 -10.966 1.00 98.38 93 ALA A CA 1
ATOM 718 C C . ALA A 1 93 ? 8.556 8.380 -9.700 1.00 98.38 93 ALA A C 1
ATOM 720 O O . ALA A 1 93 ? 8.908 8.807 -8.598 1.00 98.38 93 ALA A O 1
ATOM 721 N N . VAL A 1 94 ? 7.607 7.449 -9.843 1.00 97.12 94 VAL A N 1
ATOM 722 C CA . VAL A 1 94 ? 6.894 6.821 -8.720 1.00 97.12 94 VAL A CA 1
ATOM 723 C C . VAL A 1 94 ? 7.869 6.098 -7.791 1.00 97.12 94 VAL A C 1
ATOM 725 O O . VAL A 1 94 ? 7.915 6.417 -6.604 1.00 97.12 94 VAL A O 1
ATOM 728 N N . LEU A 1 95 ? 8.713 5.206 -8.317 1.00 97.50 95 LEU A N 1
ATOM 729 C CA . LEU A 1 95 ? 9.694 4.471 -7.513 1.00 97.50 95 LEU A CA 1
ATOM 730 C C . LEU A 1 95 ? 10.698 5.408 -6.843 1.00 97.50 95 LEU A C 1
ATOM 732 O O . LEU A 1 95 ? 11.034 5.229 -5.672 1.00 97.50 95 LEU A O 1
ATOM 736 N N . LYS A 1 96 ? 11.154 6.448 -7.550 1.00 97.94 96 LYS A N 1
ATOM 737 C CA . LYS A 1 96 ? 12.030 7.471 -6.970 1.00 97.94 96 LYS A CA 1
ATOM 738 C C . LYS A 1 96 ? 11.353 8.187 -5.802 1.00 97.94 96 LYS A C 1
ATOM 740 O O . LYS A 1 96 ? 11.991 8.374 -4.767 1.00 97.94 96 LYS A O 1
ATOM 745 N N . ALA A 1 97 ? 10.081 8.558 -5.944 1.00 97.62 97 ALA A N 1
ATOM 746 C CA . ALA A 1 97 ? 9.314 9.192 -4.878 1.00 97.62 97 ALA A CA 1
ATOM 747 C C . ALA A 1 97 ? 9.114 8.247 -3.686 1.00 97.62 97 ALA A C 1
ATOM 749 O O . ALA A 1 97 ? 9.363 8.651 -2.556 1.00 97.62 97 ALA A O 1
ATOM 750 N N . GLN A 1 98 ? 8.752 6.983 -3.917 1.00 96.31 98 GLN A N 1
ATOM 751 C CA . GLN A 1 98 ? 8.555 5.995 -2.850 1.00 96.31 98 GLN A CA 1
ATOM 752 C C . GLN A 1 98 ? 9.858 5.705 -2.093 1.00 96.31 98 GLN A C 1
ATOM 754 O O . GLN A 1 98 ? 9.877 5.752 -0.866 1.00 96.31 98 GLN A O 1
ATOM 759 N N . ARG A 1 99 ? 10.979 5.505 -2.800 1.00 96.88 99 ARG A N 1
ATOM 760 C CA . ARG A 1 99 ? 12.312 5.359 -2.183 1.00 96.88 99 ARG A CA 1
ATOM 761 C C . ARG A 1 99 ? 12.693 6.593 -1.364 1.00 96.88 99 ARG A C 1
ATOM 763 O O . ARG A 1 99 ? 13.205 6.461 -0.257 1.00 96.88 99 ARG A O 1
ATOM 770 N N . TRP A 1 100 ? 12.416 7.786 -1.889 1.00 97.69 100 TRP A N 1
ATOM 771 C CA . TRP A 1 100 ? 12.650 9.043 -1.181 1.00 97.69 100 TRP A CA 1
ATOM 772 C C . TRP A 1 100 ? 11.776 9.173 0.070 1.00 97.69 100 TRP A C 1
ATOM 774 O O . TRP A 1 100 ? 12.269 9.626 1.102 1.00 97.69 100 TRP A O 1
ATOM 784 N N . MET A 1 101 ? 10.514 8.738 0.006 1.00 97.38 101 MET A N 1
ATOM 785 C CA . MET A 1 101 ? 9.604 8.758 1.148 1.00 97.38 101 MET A CA 1
ATOM 786 C C . MET A 1 101 ? 10.145 7.931 2.309 1.00 97.38 101 MET A C 1
ATOM 788 O O . MET A 1 101 ? 9.993 8.373 3.429 1.00 97.38 101 MET A O 1
ATOM 792 N N . TYR A 1 102 ? 10.810 6.795 2.085 1.00 96.69 102 TYR A N 1
ATOM 793 C CA . TYR A 1 102 ? 11.306 5.955 3.186 1.00 96.69 102 TYR A CA 1
ATOM 794 C C . TYR A 1 102 ? 12.488 6.510 3.973 1.00 96.69 102 TYR A C 1
ATOM 796 O O . TYR A 1 102 ? 12.777 6.014 5.065 1.00 96.69 102 TYR A O 1
ATOM 804 N N . ASP A 1 103 ? 13.181 7.515 3.451 1.00 95.06 103 ASP A N 1
ATOM 805 C CA . ASP A 1 103 ? 14.226 8.181 4.211 1.00 95.06 103 ASP A CA 1
ATOM 806 C C . ASP A 1 103 ? 13.574 9.036 5.307 1.00 95.06 103 ASP A C 1
ATOM 808 O O . ASP A 1 103 ? 12.844 9.995 5.040 1.00 95.06 103 ASP A O 1
ATOM 812 N N . SER A 1 104 ? 13.832 8.679 6.567 1.00 92.62 104 SER A N 1
ATOM 813 C CA . SER A 1 104 ? 13.190 9.289 7.734 1.00 92.62 104 SER A CA 1
ATOM 814 C C . SER A 1 104 ? 13.395 10.803 7.813 1.00 92.62 104 SER A C 1
ATOM 816 O O . SER A 1 104 ? 12.530 11.501 8.348 1.00 92.62 104 SER A O 1
ATOM 818 N N . LYS A 1 105 ? 14.472 11.337 7.217 1.00 97.00 105 LYS A N 1
ATOM 819 C CA . LYS A 1 105 ? 14.720 12.786 7.147 1.00 97.00 105 LYS A CA 1
ATOM 820 C C . LYS A 1 105 ? 13.678 13.529 6.301 1.00 97.00 105 LYS A C 1
ATOM 822 O O . LYS A 1 105 ? 13.472 14.725 6.491 1.00 97.00 105 LYS A O 1
ATOM 827 N N . ASN A 1 106 ? 12.999 12.826 5.395 1.00 98.00 106 ASN A N 1
ATOM 828 C CA . ASN A 1 106 ? 12.029 13.400 4.468 1.00 98.00 106 ASN A CA 1
ATOM 829 C C . ASN A 1 106 ? 10.597 13.382 5.013 1.00 98.00 106 ASN A C 1
ATOM 831 O O . ASN A 1 106 ? 9.732 14.056 4.451 1.00 98.00 106 ASN A O 1
ATOM 835 N N . LYS A 1 107 ? 10.328 12.679 6.124 1.00 96.88 107 LYS A N 1
ATOM 836 C CA . LYS A 1 107 ? 8.979 12.532 6.701 1.00 96.88 107 LYS A CA 1
ATOM 837 C C . LYS A 1 107 ? 8.230 13.861 6.810 1.00 96.88 107 LYS A C 1
ATOM 839 O O . LYS A 1 107 ? 7.085 13.957 6.379 1.00 96.88 107 LYS A O 1
ATOM 844 N N . ALA A 1 108 ? 8.865 14.897 7.359 1.00 97.19 108 ALA A N 1
ATOM 845 C CA . ALA A 1 108 ? 8.219 16.199 7.538 1.00 97.19 108 ALA A CA 1
ATOM 846 C C . ALA A 1 108 ? 7.742 16.801 6.203 1.00 97.19 108 ALA A C 1
ATOM 848 O O . ALA A 1 108 ? 6.642 17.347 6.119 1.00 97.19 108 ALA A O 1
ATOM 849 N N . GLN A 1 109 ? 8.536 16.649 5.141 1.00 97.94 109 GLN A N 1
ATOM 850 C CA . GLN A 1 109 ? 8.173 17.113 3.803 1.00 97.94 109 GLN A CA 1
ATOM 851 C C . GLN A 1 109 ? 7.073 16.247 3.179 1.00 97.94 109 GLN A C 1
ATOM 853 O O . GLN A 1 109 ? 6.158 16.792 2.566 1.00 97.94 109 GLN A O 1
ATOM 858 N N . VAL A 1 110 ? 7.104 14.926 3.385 1.00 97.06 110 VAL A N 1
ATOM 859 C CA . VAL A 1 110 ? 6.030 14.013 2.952 1.00 97.06 110 VAL A CA 1
ATOM 860 C C . VAL A 1 110 ? 4.688 14.416 3.568 1.00 97.06 110 VAL A C 1
ATOM 862 O O . VAL A 1 110 ? 3.691 14.546 2.852 1.00 97.06 110 VAL A O 1
ATOM 865 N N . VAL A 1 111 ? 4.657 14.667 4.881 1.00 96.19 111 VAL A N 1
ATOM 866 C CA . VAL A 1 111 ? 3.448 15.113 5.592 1.00 96.19 111 VAL A CA 1
ATOM 867 C C . VAL A 1 111 ? 2.962 16.453 5.030 1.00 96.19 111 VAL A C 1
ATOM 869 O O . VAL A 1 111 ? 1.787 16.586 4.694 1.00 96.19 111 VAL A O 1
ATOM 872 N N . ALA A 1 112 ? 3.861 17.425 4.844 1.00 95.56 112 ALA A N 1
ATOM 873 C CA . ALA A 1 112 ? 3.505 18.740 4.313 1.00 95.56 112 ALA A CA 1
ATOM 874 C C . ALA A 1 112 ? 2.917 18.675 2.889 1.00 95.56 112 ALA A C 1
ATOM 876 O O . ALA A 1 112 ? 1.901 19.314 2.610 1.00 95.56 112 ALA A O 1
ATOM 877 N N . ILE A 1 113 ? 3.515 17.878 1.995 1.00 96.25 113 ILE A N 1
ATOM 878 C CA . ILE A 1 113 ? 2.999 17.656 0.633 1.00 96.25 113 ILE A CA 1
ATOM 879 C C . ILE A 1 113 ? 1.607 17.018 0.683 1.00 96.25 113 ILE A C 1
ATOM 881 O O . ILE A 1 113 ? 0.715 17.424 -0.066 1.00 96.25 113 ILE A O 1
ATOM 885 N N . SER A 1 114 ? 1.408 16.055 1.583 1.00 93.00 114 SER A N 1
ATOM 886 C CA . SER A 1 114 ? 0.146 15.321 1.712 1.00 93.00 114 SER A CA 1
ATOM 887 C C . SER A 1 114 ? -0.992 16.221 2.190 1.00 93.00 114 SER A C 1
ATOM 889 O O . SER A 1 114 ? -2.064 16.205 1.588 1.00 93.00 114 SER A O 1
ATOM 891 N N . VAL A 1 115 ? -0.740 17.065 3.196 1.00 92.12 115 VAL A N 1
ATOM 892 C CA . VAL A 1 115 ? -1.705 18.060 3.701 1.00 92.12 115 VAL A CA 1
ATOM 893 C C . VAL A 1 115 ? -2.023 19.110 2.638 1.00 92.12 115 VAL A C 1
ATOM 895 O O . VAL A 1 115 ? -3.184 19.459 2.439 1.00 92.12 115 VAL A O 1
ATOM 898 N N . LYS A 1 116 ? -1.010 19.591 1.905 1.00 94.50 116 LYS A N 1
ATOM 899 C CA . LYS A 1 116 ? -1.212 20.561 0.819 1.00 94.50 116 LYS A CA 1
ATOM 900 C C . LYS A 1 116 ? -2.081 19.994 -0.308 1.00 94.50 116 LYS A C 1
ATOM 902 O O . LYS A 1 116 ? -2.893 20.719 -0.873 1.00 94.50 116 LYS A O 1
ATOM 907 N N . SER A 1 117 ? -1.881 18.723 -0.650 1.00 91.75 117 SER A N 1
ATOM 908 C CA . SER A 1 117 ? -2.570 18.073 -1.774 1.00 91.75 117 SER A CA 1
ATOM 909 C C . SER A 1 117 ? -3.972 17.586 -1.409 1.00 91.75 117 SER A C 1
ATOM 911 O O . SER A 1 117 ? -4.791 17.380 -2.298 1.00 91.75 117 SER A O 1
ATOM 913 N N . ASN A 1 118 ? -4.256 17.423 -0.114 1.00 85.62 118 ASN A N 1
ATOM 914 C CA . ASN A 1 118 ? -5.532 16.929 0.391 1.00 85.62 118 ASN A CA 1
ATOM 915 C C . ASN A 1 118 ? -6.040 17.834 1.524 1.00 85.62 118 ASN A C 1
ATOM 917 O O . ASN A 1 118 ? -5.835 17.529 2.707 1.00 85.62 118 ASN A O 1
ATOM 921 N N . PRO A 1 119 ? -6.707 18.953 1.183 1.00 81.81 119 PRO A N 1
ATOM 922 C CA . PRO A 1 119 ? -7.308 19.829 2.178 1.00 81.81 119 PRO A CA 1
ATOM 923 C C . PRO A 1 119 ? -8.257 19.049 3.097 1.00 81.81 119 PRO A C 1
ATOM 925 O O . PRO A 1 119 ? -9.133 18.326 2.626 1.00 81.81 119 PRO A O 1
ATOM 928 N N . GLY A 1 120 ? -8.085 19.204 4.412 1.00 80.88 120 GLY A N 1
ATOM 929 C CA . GLY A 1 120 ? -8.917 18.545 5.426 1.00 80.88 120 GLY A CA 1
ATOM 930 C C . GLY A 1 120 ? -8.300 17.309 6.086 1.00 80.88 120 GLY A C 1
ATOM 931 O O . GLY A 1 120 ? -8.899 16.782 7.021 1.00 80.88 120 GLY A O 1
ATOM 932 N N . ILE A 1 121 ? -7.107 16.868 5.671 1.00 85.00 121 ILE A N 1
ATOM 933 C CA . ILE A 1 121 ? -6.354 15.844 6.412 1.00 85.00 121 ILE A CA 1
ATOM 934 C C . ILE A 1 121 ? -5.661 16.474 7.632 1.00 85.00 121 ILE A C 1
ATOM 936 O O . ILE A 1 121 ? -4.995 17.504 7.526 1.00 85.00 121 ILE A O 1
ATOM 940 N N . ASP A 1 122 ? -5.793 15.831 8.795 1.00 90.12 122 ASP A N 1
ATOM 941 C CA . ASP A 1 122 ? -5.090 16.202 10.028 1.00 90.12 122 ASP A CA 1
ATOM 942 C C . ASP A 1 122 ? -3.615 15.765 9.952 1.00 90.12 122 ASP A C 1
ATOM 944 O O . ASP A 1 122 ? -3.308 14.582 9.781 1.00 90.12 122 ASP A O 1
ATOM 948 N N . ALA A 1 123 ? -2.694 16.727 10.065 1.00 93.88 123 ALA A N 1
ATOM 949 C CA . ALA A 1 123 ? -1.260 16.494 9.880 1.00 93.88 123 ALA A CA 1
ATOM 950 C C . ALA A 1 123 ? -0.672 15.511 10.907 1.00 93.88 123 ALA A C 1
ATOM 952 O O . ALA A 1 123 ? 0.170 14.684 10.553 1.00 93.88 123 ALA A O 1
ATOM 953 N N . ASP A 1 124 ? -1.133 15.561 12.160 1.00 95.56 124 ASP A N 1
ATOM 954 C CA . ASP A 1 124 ? -0.649 14.677 13.223 1.00 95.56 124 ASP A CA 1
ATOM 955 C C . ASP A 1 124 ? -1.143 13.242 13.027 1.00 95.56 124 ASP A C 1
ATOM 957 O O . ASP A 1 124 ? -0.407 12.288 13.287 1.00 95.56 124 ASP A O 1
ATOM 961 N N . ALA A 1 125 ? -2.396 13.077 12.597 1.00 94.81 125 ALA A N 1
ATOM 962 C CA . ALA A 1 125 ? -2.982 11.789 12.249 1.00 94.81 125 ALA A CA 1
ATOM 963 C C . ALA A 1 125 ? -2.263 11.175 11.044 1.00 94.81 125 ALA A C 1
ATOM 965 O O . ALA A 1 125 ? -1.866 10.010 11.090 1.00 94.81 125 ALA A O 1
ATOM 966 N N . PHE A 1 126 ? -2.011 11.977 10.007 1.00 95.31 126 PHE A N 1
ATOM 967 C CA . PHE A 1 126 ? -1.250 11.540 8.842 1.00 95.31 126 PHE A CA 1
ATOM 968 C C . PHE A 1 126 ? 0.199 11.193 9.201 1.00 95.31 126 PHE A C 1
ATOM 970 O O . PHE A 1 126 ? 0.726 10.197 8.721 1.00 95.31 126 PHE A O 1
ATOM 977 N N . GLY A 1 127 ? 0.845 11.963 10.081 1.00 97.19 127 GLY A N 1
ATOM 978 C CA . GLY 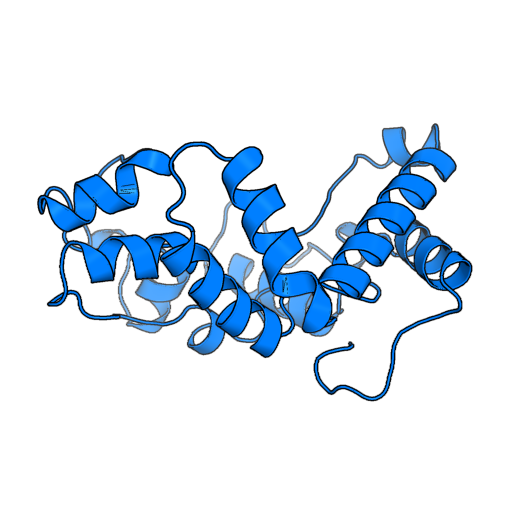A 1 127 ? 2.205 11.685 10.543 1.00 97.19 127 GLY A CA 1
ATOM 979 C C . GLY A 1 127 ? 2.339 10.341 11.264 1.00 97.19 127 GLY A C 1
ATOM 980 O O . GLY A 1 127 ? 3.329 9.644 11.049 1.00 97.19 127 GLY A O 1
ATOM 981 N N . LYS A 1 128 ? 1.338 9.956 12.069 1.00 96.62 128 LYS A N 1
ATOM 982 C CA . LYS A 1 128 ? 1.274 8.627 12.705 1.00 96.62 128 LYS A CA 1
ATOM 983 C C . LYS A 1 128 ? 0.984 7.526 11.686 1.00 96.62 128 LYS A C 1
ATOM 985 O O . LYS A 1 128 ? 1.648 6.497 11.692 1.00 96.62 128 LYS A O 1
ATOM 990 N N . ALA A 1 129 ? 0.041 7.767 10.773 1.00 95.12 129 ALA A N 1
ATOM 991 C CA . ALA A 1 129 ? -0.257 6.837 9.688 1.00 95.12 129 ALA A CA 1
ATOM 992 C C . ALA A 1 129 ? 0.976 6.569 8.822 1.00 95.12 129 ALA A C 1
ATOM 994 O O . ALA A 1 129 ? 1.264 5.422 8.505 1.00 95.12 129 ALA A O 1
ATOM 995 N N . TYR A 1 130 ? 1.735 7.612 8.486 1.00 96.44 130 TYR A N 1
ATOM 996 C CA . TYR A 1 130 ? 2.992 7.487 7.765 1.00 96.44 130 TYR A CA 1
ATOM 997 C C . TYR A 1 130 ? 3.967 6.550 8.487 1.00 96.44 130 TYR A C 1
ATOM 999 O O . TYR A 1 130 ? 4.564 5.711 7.825 1.00 96.44 130 TYR A O 1
ATOM 1007 N N . ASP A 1 131 ? 4.120 6.656 9.812 1.00 96.38 131 ASP A N 1
ATOM 1008 C CA . ASP A 1 131 ? 5.052 5.799 10.560 1.00 96.38 131 ASP A CA 1
ATOM 1009 C C . ASP A 1 131 ? 4.651 4.324 10.479 1.00 96.38 131 ASP A C 1
ATOM 1011 O O . ASP A 1 131 ? 5.492 3.470 10.194 1.00 96.38 131 ASP A O 1
ATOM 1015 N N . ASP A 1 132 ? 3.364 4.032 10.672 1.00 93.75 132 ASP A N 1
ATOM 1016 C CA . ASP A 1 132 ? 2.825 2.675 10.583 1.00 93.75 132 ASP A CA 1
ATOM 1017 C C . ASP A 1 132 ? 2.983 2.094 9.170 1.00 93.75 132 ASP A C 1
ATOM 1019 O O . ASP A 1 132 ? 3.449 0.965 8.995 1.00 93.75 132 ASP A O 1
ATOM 1023 N N . LEU A 1 133 ? 2.647 2.886 8.150 1.00 92.75 133 LEU A N 1
ATOM 1024 C CA . LEU A 1 133 ? 2.751 2.505 6.743 1.00 92.75 133 LEU A CA 1
ATOM 1025 C C . LEU A 1 133 ? 4.209 2.317 6.304 1.00 92.75 133 LEU A C 1
ATOM 1027 O O . LEU A 1 133 ? 4.531 1.339 5.624 1.00 92.75 133 LEU A O 1
ATOM 1031 N N . ALA A 1 134 ? 5.103 3.210 6.738 1.00 94.50 134 ALA A N 1
ATOM 1032 C CA . ALA A 1 134 ? 6.532 3.103 6.493 1.00 94.50 134 ALA A CA 1
ATOM 1033 C C . ALA A 1 134 ? 7.076 1.830 7.138 1.00 94.50 134 ALA A C 1
ATOM 1035 O O . ALA A 1 134 ? 7.733 1.033 6.470 1.00 94.50 134 ALA A O 1
ATOM 1036 N N . LYS A 1 135 ? 6.757 1.585 8.412 1.00 92.88 135 LYS A N 1
ATOM 1037 C CA . LYS A 1 135 ? 7.160 0.372 9.132 1.00 92.88 135 LYS A CA 1
ATOM 1038 C C . LYS A 1 135 ? 6.681 -0.901 8.431 1.00 92.88 135 LYS A C 1
ATOM 1040 O O . LYS A 1 135 ? 7.417 -1.880 8.411 1.00 92.88 135 LYS A O 1
ATOM 1045 N N . GLY A 1 136 ? 5.489 -0.874 7.837 1.00 89.50 136 GLY A N 1
ATOM 1046 C CA . GLY A 1 136 ? 4.934 -1.986 7.064 1.00 89.50 136 GLY A CA 1
ATOM 1047 C C . GLY A 1 136 ? 5.518 -2.164 5.659 1.00 89.50 136 GLY A C 1
ATOM 1048 O O . GLY A 1 136 ? 5.251 -3.183 5.033 1.00 89.50 136 GLY A O 1
ATOM 1049 N N . GLY A 1 137 ? 6.300 -1.208 5.147 1.00 91.25 137 GLY A N 1
ATOM 1050 C CA . GLY A 1 137 ? 6.844 -1.297 3.790 1.00 91.25 137 GLY A CA 1
ATOM 1051 C C . GLY A 1 137 ? 5.777 -1.183 2.697 1.00 91.25 137 GLY A C 1
ATOM 1052 O O . GLY A 1 137 ? 5.920 -1.795 1.644 1.00 91.25 137 GLY A O 1
ATOM 1053 N N . ILE A 1 138 ? 4.689 -0.439 2.943 1.00 90.00 138 ILE A N 1
ATOM 1054 C CA . ILE A 1 138 ? 3.514 -0.448 2.055 1.00 90.00 138 ILE A CA 1
ATOM 1055 C C . ILE A 1 138 ? 3.784 0.144 0.664 1.00 90.00 138 ILE A C 1
ATOM 1057 O O . ILE A 1 138 ? 3.153 -0.247 -0.315 1.00 90.00 138 ILE A O 1
ATOM 1061 N N . TRP A 1 139 ? 4.688 1.120 0.569 1.00 92.38 139 TRP A N 1
ATOM 1062 C CA . TRP A 1 139 ? 5.095 1.703 -0.702 1.00 92.38 139 TRP A CA 1
ATOM 1063 C C . TRP A 1 139 ? 6.190 0.834 -1.302 1.00 92.38 139 TRP A C 1
ATOM 1065 O O . TRP A 1 139 ? 7.233 0.633 -0.684 1.00 92.38 139 TRP A O 1
ATOM 1075 N N . THR A 1 140 ? 5.980 0.306 -2.496 1.00 90.62 140 THR A N 1
ATOM 1076 C CA . THR A 1 140 ? 6.992 -0.554 -3.098 1.00 90.62 140 THR A CA 1
ATOM 1077 C C . THR A 1 140 ? 8.213 0.254 -3.542 1.00 90.62 140 THR A C 1
ATOM 1079 O O . THR A 1 140 ? 8.089 1.359 -4.057 1.00 90.62 140 THR A O 1
ATOM 1082 N N . VAL A 1 141 ? 9.411 -0.296 -3.347 1.00 94.19 141 VAL A N 1
ATOM 1083 C CA . VAL A 1 141 ? 10.671 0.274 -3.857 1.00 94.19 141 VAL A CA 1
ATOM 1084 C C . VAL A 1 141 ? 11.261 -0.501 -5.045 1.00 94.19 141 VAL A C 1
ATOM 1086 O O . VAL A 1 141 ? 12.250 -0.040 -5.625 1.00 94.19 141 VAL A O 1
ATOM 1089 N N . ASN A 1 142 ? 10.659 -1.645 -5.390 1.00 94.44 142 ASN A N 1
ATOM 1090 C CA . ASN A 1 142 ? 11.001 -2.544 -6.498 1.00 94.44 142 ASN A CA 1
ATOM 1091 C C . ASN A 1 142 ? 9.753 -2.805 -7.373 1.00 94.44 142 ASN A C 1
ATOM 1093 O O . ASN A 1 142 ? 9.090 -1.844 -7.746 1.00 94.44 142 ASN A O 1
ATOM 1097 N N . ASP A 1 143 ? 9.434 -4.056 -7.737 1.00 92.06 143 ASP A N 1
ATOM 1098 C CA . ASP A 1 143 ? 8.416 -4.346 -8.762 1.00 92.06 143 ASP A CA 1
ATOM 1099 C C . ASP A 1 143 ? 6.964 -4.180 -8.287 1.00 92.06 143 ASP A C 1
ATOM 1101 O O . ASP A 1 143 ? 6.092 -3.810 -9.072 1.00 92.06 143 ASP A O 1
ATOM 1105 N N . GLY A 1 144 ? 6.698 -4.397 -6.997 1.00 91.25 144 GLY A N 1
ATOM 1106 C CA . GLY A 1 144 ? 5.380 -4.179 -6.397 1.00 91.25 144 GLY A CA 1
ATOM 1107 C C . GLY A 1 144 ? 4.318 -5.164 -6.842 1.00 91.25 144 GLY A C 1
ATOM 1108 O O . GLY A 1 144 ? 3.156 -4.982 -6.489 1.00 91.25 144 GLY A O 1
ATOM 1109 N N . CYS A 1 145 ? 4.699 -6.220 -7.556 1.00 93.69 145 CYS A N 1
ATOM 1110 C CA . CYS A 1 145 ? 3.823 -7.313 -7.932 1.00 93.69 145 CYS A CA 1
ATOM 1111 C C . CYS A 1 145 ? 4.465 -8.679 -7.607 1.00 93.69 145 CYS A C 1
ATOM 1113 O O . CYS A 1 145 ? 4.677 -9.508 -8.503 1.00 93.69 145 CYS A O 1
ATOM 1115 N N . PRO A 1 146 ? 4.729 -8.970 -6.316 1.00 92.44 146 PRO A N 1
ATOM 1116 C CA . PRO A 1 146 ? 5.233 -10.275 -5.913 1.00 92.44 146 PRO A CA 1
ATOM 1117 C C . PRO A 1 146 ? 4.192 -11.354 -6.223 1.00 92.44 146 PRO A C 1
ATOM 1119 O O . PRO A 1 146 ? 3.015 -11.266 -5.846 1.00 92.44 146 PRO A O 1
ATOM 1122 N N . LYS A 1 147 ? 4.636 -12.393 -6.933 1.00 94.31 147 LYS A N 1
ATOM 1123 C CA . LYS A 1 147 ? 3.755 -13.425 -7.492 1.00 94.31 147 LYS A CA 1
ATOM 1124 C C . LYS A 1 147 ? 2.904 -14.128 -6.437 1.00 94.31 147 LYS A C 1
ATOM 1126 O O . LYS A 1 147 ? 1.736 -14.406 -6.694 1.00 94.31 147 LYS A O 1
ATOM 1131 N N . ASP A 1 148 ? 3.449 -14.389 -5.252 1.00 94.62 148 ASP A N 1
ATOM 1132 C CA . ASP A 1 148 ? 2.723 -15.084 -4.189 1.00 94.62 148 ASP A CA 1
ATOM 1133 C C . ASP A 1 148 ? 1.631 -14.220 -3.535 1.00 94.62 148 ASP A C 1
ATOM 1135 O O . ASP A 1 148 ? 0.599 -14.765 -3.149 1.00 94.62 148 ASP A O 1
ATOM 1139 N N . PHE A 1 149 ? 1.790 -12.893 -3.462 1.00 94.50 149 PHE A N 1
ATOM 1140 C CA . PHE A 1 149 ? 0.739 -12.003 -2.939 1.00 94.50 149 PHE A CA 1
ATOM 1141 C C . PHE A 1 149 ? -0.372 -11.825 -3.967 1.00 94.50 149 PHE A C 1
ATOM 1143 O O . PHE A 1 149 ? -1.553 -11.866 -3.629 1.00 94.50 149 PHE A O 1
ATOM 1150 N N . VAL A 1 150 ? -0.011 -11.655 -5.240 1.00 95.56 150 VAL A N 1
ATOM 1151 C CA . VAL A 1 150 ? -1.008 -11.535 -6.308 1.00 95.56 150 VAL A CA 1
ATOM 1152 C C . VAL A 1 150 ? -1.809 -12.824 -6.430 1.00 95.56 150 VAL A C 1
ATOM 1154 O O . VAL A 1 150 ? -3.038 -12.763 -6.458 1.00 95.56 150 VAL A O 1
ATOM 1157 N N . GLN A 1 151 ? -1.148 -13.985 -6.404 1.00 95.81 151 GLN A N 1
ATOM 1158 C CA . GLN A 1 151 ? -1.845 -15.269 -6.425 1.00 95.81 151 GLN A CA 1
ATOM 1159 C C . GLN A 1 151 ? -2.736 -15.449 -5.192 1.00 95.81 151 GLN A C 1
ATOM 1161 O O . GLN A 1 151 ? -3.905 -15.793 -5.344 1.00 95.81 151 GLN A O 1
ATOM 1166 N N . TYR A 1 152 ? -2.242 -15.125 -3.992 1.00 95.62 152 TYR A N 1
ATOM 1167 C CA . TYR A 1 152 ? -3.054 -15.148 -2.774 1.00 95.62 152 TYR A CA 1
ATOM 1168 C C . TYR A 1 152 ? -4.321 -14.287 -2.907 1.00 95.62 152 TYR A C 1
ATOM 1170 O O . TYR A 1 152 ? -5.416 -14.725 -2.551 1.00 95.62 152 TYR A O 1
ATOM 1178 N N . THR A 1 153 ? -4.197 -13.071 -3.449 1.00 95.06 153 THR A N 1
ATOM 1179 C CA . THR A 1 153 ? -5.342 -12.180 -3.672 1.00 95.06 153 THR A CA 1
ATOM 1180 C C . THR A 1 153 ? -6.320 -12.742 -4.703 1.00 95.06 153 THR A C 1
ATOM 1182 O O . THR A 1 153 ? -7.529 -12.640 -4.490 1.00 95.06 153 THR A O 1
ATOM 1185 N N . ILE A 1 154 ? -5.841 -13.327 -5.809 1.00 95.38 154 ILE A N 1
ATOM 1186 C CA . ILE A 1 154 ? -6.703 -13.992 -6.803 1.00 95.38 154 ILE A CA 1
ATOM 1187 C C . ILE A 1 154 ? -7.486 -15.116 -6.123 1.00 95.38 154 ILE A C 1
ATOM 1189 O O . ILE A 1 154 ? -8.717 -15.112 -6.171 1.00 95.38 154 ILE A O 1
ATOM 1193 N N . ASP A 1 155 ? -6.791 -16.020 -5.434 1.00 95.31 155 ASP A N 1
ATOM 1194 C CA . ASP A 1 155 ? -7.387 -17.192 -4.792 1.00 95.31 155 ASP A CA 1
ATOM 1195 C C . ASP A 1 155 ? -8.449 -16.776 -3.770 1.00 95.31 155 ASP A C 1
ATOM 1197 O O . ASP A 1 155 ? -9.574 -17.283 -3.786 1.00 95.31 155 ASP A O 1
ATOM 1201 N N . LYS A 1 156 ? -8.146 -15.768 -2.941 1.00 94.19 156 LYS A N 1
ATOM 1202 C CA . LYS A 1 156 ? -9.113 -15.231 -1.979 1.00 94.19 156 LYS A CA 1
ATOM 1203 C C . LYS A 1 156 ? -10.303 -14.557 -2.648 1.00 94.19 156 LYS A C 1
ATOM 1205 O O . LYS A 1 156 ? -11.426 -14.698 -2.172 1.00 94.19 156 LYS A O 1
ATOM 1210 N N . LYS A 1 157 ? -10.111 -13.849 -3.760 1.00 93.50 157 LYS A N 1
ATOM 1211 C CA . LYS A 1 157 ? -11.233 -13.264 -4.509 1.00 93.50 157 LYS A CA 1
ATOM 1212 C C . LYS A 1 157 ? -12.125 -14.333 -5.144 1.00 93.50 157 LYS A C 1
ATOM 1214 O O . LYS A 1 157 ? -13.339 -14.126 -5.166 1.00 93.50 157 LYS A O 1
ATOM 1219 N N . VAL A 1 158 ? -11.559 -15.454 -5.602 1.00 94.44 158 VAL A N 1
ATOM 1220 C CA . VAL A 1 158 ? -12.314 -16.620 -6.096 1.00 94.44 158 VAL A CA 1
ATOM 1221 C C . VAL A 1 158 ? -13.119 -17.267 -4.968 1.00 94.44 158 VAL A C 1
ATOM 1223 O O . VAL A 1 158 ? -14.318 -17.484 -5.130 1.00 94.44 158 VAL A O 1
ATOM 1226 N N . GLU A 1 159 ? -12.497 -17.514 -3.812 1.00 92.69 159 GLU A N 1
ATOM 1227 C CA . GLU A 1 159 ? -13.158 -18.053 -2.610 1.00 92.69 159 GLU A CA 1
ATOM 1228 C C . GLU A 1 159 ? -14.348 -17.183 -2.182 1.00 92.69 159 GLU A C 1
ATOM 1230 O O . GLU A 1 159 ? -15.449 -17.685 -1.956 1.00 92.69 159 GLU A O 1
ATOM 1235 N N . LEU A 1 160 ? -14.154 -15.860 -2.167 1.00 90.44 160 LEU A N 1
ATOM 1236 C CA . LEU A 1 160 ? -15.184 -14.874 -1.832 1.00 90.44 160 LEU A CA 1
ATOM 1237 C C . LEU A 1 160 ? -16.198 -14.622 -2.962 1.00 90.44 160 LEU A C 1
ATOM 1239 O O . LEU A 1 160 ? -17.060 -13.753 -2.817 1.00 90.44 160 LEU A O 1
ATOM 1243 N N . LYS A 1 161 ? -16.101 -15.345 -4.089 1.00 90.94 161 LYS A N 1
ATOM 1244 C CA . LYS A 1 161 ? -16.969 -15.205 -5.273 1.00 90.94 161 LYS A CA 1
ATOM 1245 C C . LYS A 1 161 ? -17.067 -13.756 -5.762 1.00 90.94 161 LYS A C 1
ATOM 1247 O O . LYS A 1 161 ? -18.144 -13.256 -6.090 1.00 90.94 161 LYS A O 1
ATOM 1252 N N . THR A 1 162 ? -15.932 -13.062 -5.784 1.00 89.81 162 THR A N 1
ATOM 1253 C CA . THR A 1 162 ? -15.851 -11.683 -6.274 1.00 89.81 162 THR A CA 1
ATOM 1254 C C . THR A 1 162 ? -16.215 -11.649 -7.756 1.00 89.81 162 THR A C 1
ATOM 1256 O O . THR A 1 162 ? -15.653 -12.399 -8.553 1.00 89.81 162 THR A O 1
ATOM 1259 N N . ALA A 1 163 ? -17.144 -10.771 -8.135 1.00 89.88 163 ALA A N 1
ATOM 1260 C CA . ALA A 1 163 ? -17.601 -10.656 -9.516 1.00 89.88 163 ALA A CA 1
ATOM 1261 C C . ALA A 1 163 ? -16.426 -10.420 -10.483 1.00 89.88 163 ALA A C 1
ATOM 1263 O O . ALA A 1 163 ? -15.557 -9.588 -10.225 1.00 89.88 163 ALA A O 1
ATOM 1264 N N . GLY A 1 164 ? -16.410 -11.162 -11.592 1.00 88.31 164 GLY A N 1
ATOM 1265 C CA . GLY A 1 164 ? -15.377 -11.055 -12.625 1.00 88.31 164 GLY A CA 1
ATOM 1266 C C . GLY A 1 164 ? -14.045 -11.740 -12.301 1.00 88.31 164 GLY A C 1
ATOM 1267 O O . GLY A 1 164 ? -13.160 -11.729 -13.150 1.00 88.31 164 GLY A O 1
ATOM 1268 N N . VAL A 1 165 ? -13.887 -12.359 -11.125 1.00 92.12 165 VAL A N 1
ATOM 1269 C CA . VAL A 1 165 ? -12.665 -13.095 -10.765 1.00 92.12 165 VAL A CA 1
ATOM 1270 C C . VAL A 1 165 ? -12.948 -14.592 -10.738 1.00 92.12 165 VAL A C 1
ATOM 1272 O O . VAL A 1 165 ? -13.779 -15.067 -9.966 1.00 92.12 165 VAL A O 1
ATOM 1275 N N . THR A 1 166 ? -12.243 -15.344 -11.580 1.00 93.56 166 THR A N 1
ATOM 1276 C CA . THR A 1 166 ? -12.364 -16.803 -11.684 1.00 93.56 166 THR A CA 1
ATOM 1277 C C . THR A 1 166 ? -11.011 -17.474 -11.455 1.00 93.56 166 THR A C 1
ATOM 1279 O O . THR A 1 166 ? -9.965 -16.833 -11.538 1.00 93.56 166 THR A O 1
ATOM 1282 N N . LYS A 1 167 ? -11.024 -18.792 -11.213 1.00 93.44 167 LYS A N 1
ATOM 1283 C CA . LYS A 1 167 ? -9.811 -19.626 -11.076 1.00 93.44 167 LYS A CA 1
ATOM 1284 C C . LYS A 1 167 ? -8.908 -19.632 -12.324 1.00 93.44 167 LYS A C 1
ATOM 1286 O O . LYS A 1 167 ? -7.765 -20.096 -12.280 1.00 93.44 167 LYS A O 1
ATOM 1291 N N . ASP A 1 168 ? -9.440 -19.165 -13.449 1.00 94.44 168 ASP A N 1
ATOM 1292 C CA . ASP A 1 168 ? -8.732 -19.143 -14.722 1.00 94.44 168 ASP A CA 1
ATOM 1293 C C . ASP A 1 168 ? -7.866 -17.888 -14.869 1.00 94.44 168 ASP A C 1
ATOM 1295 O O . ASP A 1 168 ? -6.923 -17.923 -15.652 1.00 94.44 168 ASP A O 1
ATOM 1299 N N . LEU A 1 169 ? -8.114 -16.833 -14.078 1.00 94.62 169 LEU A N 1
ATOM 1300 C CA . LEU A 1 169 ? -7.283 -15.630 -14.049 1.00 94.62 169 LEU A CA 1
ATOM 1301 C C . LEU A 1 169 ? -5.866 -15.970 -13.566 1.00 94.62 169 LEU A C 1
ATOM 1303 O O . LEU A 1 169 ? -5.689 -16.548 -12.491 1.00 94.62 169 LEU A O 1
ATOM 1307 N N . LYS A 1 170 ? -4.857 -15.614 -14.363 1.00 94.25 170 LYS A N 1
ATOM 1308 C CA . LYS A 1 170 ? -3.440 -15.884 -14.082 1.00 94.25 170 LYS A CA 1
ATOM 1309 C C . LYS A 1 170 ? -2.673 -14.611 -13.754 1.00 94.25 170 LYS A C 1
ATOM 1311 O O . LYS A 1 170 ? -3.019 -13.531 -14.224 1.00 94.25 170 LYS A O 1
ATOM 1316 N N . TYR A 1 171 ? -1.596 -14.767 -12.986 1.00 94.81 171 TYR A N 1
ATOM 1317 C CA . TYR A 1 171 ? -0.666 -13.694 -12.627 1.00 94.81 171 TYR A CA 1
ATOM 1318 C C . TYR A 1 171 ? -0.209 -12.883 -13.848 1.00 94.81 171 TYR A C 1
ATOM 1320 O O . TYR A 1 171 ? -0.263 -11.657 -13.844 1.00 94.81 171 TYR A O 1
ATOM 1328 N N . GLU A 1 172 ? 0.169 -13.575 -14.920 1.00 94.00 172 GLU A N 1
ATOM 1329 C CA . GLU A 1 172 ? 0.722 -12.987 -16.141 1.00 94.00 172 GLU A CA 1
ATOM 1330 C C . GLU A 1 172 ? -0.311 -12.163 -16.931 1.00 94.00 172 GLU A C 1
ATOM 1332 O O . GLU A 1 172 ? 0.060 -11.382 -17.798 1.00 94.00 172 GLU A O 1
ATOM 1337 N N . GLN A 1 173 ? -1.606 -12.311 -16.630 1.00 92.88 173 GLN A N 1
ATOM 1338 C CA . GLN A 1 173 ? -2.676 -11.485 -17.204 1.00 92.88 173 GLN A CA 1
ATOM 1339 C C . GLN A 1 173 ? -2.925 -10.201 -16.401 1.00 92.88 173 GLN A C 1
ATOM 1341 O O . GLN A 1 173 ? -3.699 -9.352 -16.833 1.00 92.88 173 GLN A O 1
ATOM 1346 N N . ILE A 1 174 ? -2.331 -10.089 -15.210 1.00 91.88 174 ILE A N 1
ATOM 1347 C CA . ILE A 1 174 ? -2.513 -8.961 -14.292 1.00 91.88 174 ILE A CA 1
ATOM 1348 C C . ILE A 1 174 ? -1.254 -8.101 -14.239 1.00 91.88 174 ILE A C 1
ATOM 1350 O O . ILE A 1 174 ? -1.358 -6.877 -14.189 1.00 91.88 174 ILE A O 1
ATOM 1354 N N . CYS A 1 175 ? -0.078 -8.730 -14.226 1.00 94.19 175 CYS A N 1
ATOM 1355 C CA . CYS A 1 175 ? 1.184 -8.034 -14.036 1.00 94.19 175 CYS A CA 1
ATOM 1356 C C . CYS A 1 175 ? 2.089 -8.139 -15.252 1.00 94.19 175 CYS A C 1
ATOM 1358 O O . CYS A 1 175 ? 2.660 -9.190 -15.537 1.00 94.19 175 CYS A O 1
ATOM 1360 N N . ASP A 1 176 ? 2.273 -6.994 -15.901 1.00 92.19 176 ASP A N 1
ATOM 1361 C CA . ASP A 1 176 ? 3.362 -6.756 -16.835 1.00 92.19 176 ASP A CA 1
ATOM 1362 C C . ASP A 1 176 ? 4.526 -6.079 -16.100 1.00 92.19 176 ASP A C 1
ATOM 1364 O O . ASP A 1 176 ? 4.475 -4.898 -15.748 1.00 92.19 176 ASP A O 1
ATOM 1368 N N . LEU A 1 177 ? 5.588 -6.848 -15.856 1.00 94.56 177 LEU A N 1
ATOM 1369 C CA . LEU A 1 177 ? 6.769 -6.350 -15.153 1.00 94.56 177 LEU A CA 1
ATOM 1370 C C . LEU A 1 177 ? 7.747 -5.591 -16.060 1.00 94.56 177 LEU A C 1
ATOM 1372 O O . LEU A 1 177 ? 8.721 -5.034 -15.557 1.00 94.56 177 LEU A O 1
ATOM 1376 N N . SER A 1 178 ? 7.542 -5.565 -17.380 1.00 94.81 178 SER A N 1
ATOM 1377 C CA . SER A 1 178 ? 8.512 -4.979 -18.317 1.00 94.81 178 SER A CA 1
ATOM 1378 C C . SER A 1 178 ? 8.788 -3.500 -18.028 1.00 94.81 178 SER A C 1
ATOM 1380 O O . SER A 1 178 ? 9.944 -3.075 -17.988 1.00 94.81 178 SER A O 1
ATOM 1382 N N . ILE A 1 179 ? 7.729 -2.741 -17.738 1.00 96.69 179 ILE A N 1
ATOM 1383 C CA . ILE A 1 179 ? 7.790 -1.311 -17.429 1.00 96.69 179 ILE A CA 1
ATOM 1384 C C . ILE A 1 179 ? 8.534 -1.057 -16.117 1.00 96.69 179 ILE A C 1
ATOM 1386 O O . ILE A 1 179 ? 9.462 -0.246 -16.070 1.00 96.69 179 ILE A O 1
ATOM 1390 N N . VAL A 1 180 ? 8.148 -1.752 -15.042 1.00 96.25 180 VAL A N 1
ATOM 1391 C CA . VAL A 1 180 ? 8.736 -1.514 -13.718 1.00 96.25 180 VAL A CA 1
ATOM 1392 C C . VAL A 1 180 ? 10.178 -2.017 -13.640 1.00 96.25 180 VAL A C 1
ATOM 1394 O O . VAL A 1 180 ? 11.015 -1.355 -13.033 1.00 96.25 180 VAL A O 1
ATOM 1397 N N . ASN A 1 181 ? 10.518 -3.113 -14.323 1.00 97.31 181 ASN A N 1
ATOM 1398 C CA . ASN A 1 181 ? 11.888 -3.626 -14.366 1.00 97.31 181 ASN A CA 1
ATOM 1399 C C . ASN A 1 181 ? 12.849 -2.653 -15.058 1.00 97.31 181 ASN A C 1
ATOM 1401 O O . ASN A 1 181 ? 13.963 -2.440 -14.572 1.00 97.31 181 ASN A O 1
ATOM 1405 N N . GLU A 1 182 ? 12.426 -2.015 -16.152 1.00 98.25 182 GLU A N 1
ATOM 1406 C CA . GLU A 1 182 ? 13.247 -0.987 -16.799 1.00 98.25 182 GLU A CA 1
ATOM 1407 C C . GLU A 1 182 ? 13.384 0.258 -15.906 1.00 98.25 182 GLU A C 1
ATOM 1409 O O . GLU A 1 182 ? 14.483 0.797 -15.763 1.00 98.25 182 GLU A O 1
ATOM 1414 N N . ALA A 1 183 ? 12.316 0.669 -15.214 1.00 98.12 183 ALA A N 1
ATOM 1415 C CA . ALA A 1 183 ? 12.381 1.756 -14.236 1.00 98.12 183 ALA A CA 1
ATOM 1416 C C . ALA A 1 183 ? 13.363 1.454 -13.084 1.00 98.12 183 ALA A C 1
ATOM 1418 O O . ALA A 1 183 ? 14.195 2.293 -12.731 1.00 98.12 183 ALA A O 1
ATOM 1419 N N . ILE A 1 184 ? 13.333 0.237 -12.530 1.00 98.12 184 ILE A N 1
ATOM 1420 C CA . ILE A 1 184 ? 14.274 -0.224 -11.495 1.00 98.12 184 ILE A CA 1
ATOM 1421 C C . ILE A 1 184 ? 15.716 -0.150 -12.007 1.00 98.12 184 ILE A C 1
ATOM 1423 O O . ILE A 1 184 ? 16.598 0.349 -11.305 1.00 98.12 184 ILE A O 1
ATOM 1427 N N . LYS A 1 185 ? 15.962 -0.591 -13.245 1.00 98.38 185 LYS A N 1
ATOM 1428 C CA . LYS A 1 185 ? 17.281 -0.520 -13.882 1.00 98.38 185 LYS A CA 1
ATOM 1429 C C . LYS A 1 185 ? 17.771 0.925 -14.031 1.00 98.38 185 LYS A C 1
ATOM 1431 O O . LYS A 1 185 ? 18.918 1.197 -13.679 1.00 98.38 185 LYS A O 1
ATOM 1436 N N . ARG A 1 186 ? 16.915 1.864 -14.463 1.00 98.31 186 ARG A N 1
ATOM 1437 C CA . ARG A 1 186 ? 17.242 3.309 -14.532 1.00 98.31 186 ARG A CA 1
ATOM 1438 C C . ARG A 1 186 ? 17.626 3.891 -13.171 1.00 98.31 186 ARG A C 1
ATOM 1440 O O . ARG A 1 186 ? 18.436 4.811 -13.101 1.00 98.31 186 ARG A O 1
ATOM 1447 N N . LEU A 1 187 ? 17.077 3.340 -12.090 1.00 98.19 187 LEU A N 1
ATOM 1448 C CA . LEU A 1 187 ? 17.366 3.745 -10.713 1.00 98.19 187 LEU A CA 1
ATOM 1449 C C . LEU A 1 187 ? 18.552 2.997 -10.078 1.00 98.19 187 LEU A C 1
ATOM 1451 O O . LEU A 1 187 ? 18.741 3.091 -8.864 1.00 98.19 187 LEU A O 1
ATOM 1455 N N . GLY A 1 188 ? 19.351 2.276 -10.870 1.00 97.31 188 GLY A N 1
ATOM 1456 C CA . GLY A 1 188 ? 20.551 1.580 -10.399 1.00 97.31 188 GLY A CA 1
ATOM 1457 C C . GLY A 1 188 ? 20.302 0.173 -9.852 1.00 97.31 188 GLY A C 1
ATOM 1458 O O . GLY A 1 188 ? 21.190 -0.389 -9.217 1.00 97.31 188 GLY A O 1
ATOM 1459 N N . GLY A 1 189 ? 19.125 -0.403 -10.104 1.00 97.31 189 GLY A N 1
ATOM 1460 C CA . GLY A 1 189 ? 18.767 -1.756 -9.686 1.00 97.31 189 GLY A CA 1
ATOM 1461 C C . GLY A 1 189 ? 17.812 -1.816 -8.486 1.00 97.31 189 GLY A C 1
ATOM 1462 O O . GLY A 1 189 ? 17.345 -0.780 -7.979 1.00 97.31 189 GLY A O 1
ATOM 1463 N N . PRO A 1 190 ? 17.452 -3.042 -8.063 1.00 96.56 190 PRO A N 1
ATOM 1464 C CA . PRO A 1 190 ? 16.565 -3.257 -6.927 1.00 96.56 190 PRO A CA 1
ATOM 1465 C C . PRO A 1 190 ? 17.235 -2.808 -5.626 1.00 96.56 190 PRO A C 1
ATOM 1467 O O . PRO A 1 190 ? 18.448 -2.946 -5.461 1.00 96.56 190 PRO A O 1
ATOM 1470 N N . LEU A 1 191 ? 16.444 -2.284 -4.688 1.00 95.38 191 LEU A N 1
ATOM 1471 C CA . LEU A 1 191 ? 16.922 -2.100 -3.320 1.00 95.38 191 LEU A CA 1
ATOM 1472 C C . LEU A 1 191 ? 16.879 -3.437 -2.586 1.00 95.38 191 LEU A C 1
ATOM 1474 O O . LEU A 1 191 ? 15.914 -4.190 -2.697 1.00 95.38 191 LEU A O 1
ATOM 1478 N N . THR A 1 192 ? 17.924 -3.700 -1.809 1.00 93.75 192 THR A N 1
ATOM 1479 C CA . THR A 1 192 ? 18.105 -4.929 -1.029 1.00 93.75 192 THR A CA 1
ATOM 1480 C C . THR A 1 192 ? 18.507 -4.592 0.406 1.00 93.75 192 THR A C 1
ATOM 1482 O O . THR A 1 192 ? 18.912 -3.465 0.688 1.00 93.75 192 THR A O 1
ATOM 1485 N N . GLY A 1 193 ? 18.465 -5.571 1.312 1.00 89.50 193 GLY A N 1
ATOM 1486 C CA . GLY A 1 193 ? 18.995 -5.429 2.677 1.00 89.50 193 GLY A CA 1
ATOM 1487 C C . GLY A 1 193 ? 17.978 -4.980 3.730 1.00 89.50 193 GLY A C 1
ATOM 1488 O O . GLY A 1 193 ? 18.324 -4.908 4.905 1.00 89.50 193 GLY A O 1
ATOM 1489 N N . ASP A 1 194 ? 16.727 -4.750 3.336 1.00 91.31 194 ASP A N 1
ATOM 1490 C CA . ASP A 1 194 ? 15.594 -4.621 4.250 1.00 91.31 194 ASP A CA 1
ATOM 1491 C C . ASP A 1 194 ? 14.580 -5.729 3.932 1.00 91.31 194 ASP A C 1
ATOM 1493 O O . ASP A 1 194 ? 14.279 -5.935 2.754 1.00 91.31 194 ASP A O 1
ATOM 1497 N N . PRO A 1 195 ? 14.028 -6.437 4.932 1.00 87.81 195 PRO A N 1
ATOM 1498 C CA . PRO A 1 195 ? 13.050 -7.504 4.705 1.00 87.81 195 PRO A CA 1
ATOM 1499 C C . PRO A 1 195 ? 11.750 -7.026 4.040 1.00 87.81 195 PRO A C 1
ATOM 1501 O O . PRO A 1 195 ? 10.981 -7.849 3.551 1.00 87.81 195 PRO A O 1
ATOM 1504 N N . ARG A 1 196 ? 11.489 -5.713 4.023 1.00 89.12 196 ARG A N 1
ATOM 1505 C CA . ARG A 1 196 ? 10.351 -5.109 3.316 1.00 89.12 196 ARG A CA 1
ATOM 1506 C C . ARG A 1 196 ? 10.575 -5.005 1.805 1.00 89.12 196 ARG A C 1
ATOM 1508 O O . ARG A 1 196 ? 9.603 -4.852 1.073 1.00 89.12 196 ARG A O 1
ATOM 1515 N N . TRP A 1 197 ? 11.824 -5.042 1.334 1.00 90.38 197 TRP A N 1
ATOM 1516 C CA . TRP A 1 197 ? 12.174 -4.877 -0.080 1.00 90.38 197 TRP A CA 1
ATOM 1517 C C . TRP A 1 197 ? 12.138 -6.224 -0.801 1.00 90.38 197 TRP A C 1
ATOM 1519 O O . TRP A 1 197 ? 13.174 -6.848 -1.030 1.00 90.38 197 TRP A O 1
ATOM 1529 N N . TYR A 1 198 ? 10.923 -6.665 -1.121 1.00 75.81 198 TYR A N 1
ATOM 1530 C CA . TYR A 1 198 ? 10.668 -7.715 -2.107 1.00 75.81 198 TYR A CA 1
ATOM 1531 C C . TYR A 1 198 ? 10.541 -7.134 -3.515 1.00 75.81 198 TYR A C 1
ATOM 1533 O O . TYR A 1 198 ? 10.420 -5.889 -3.640 1.00 75.81 198 TYR A O 1
#

Sequence (198 aa):
MNVLLLSSAGLTRDDVTSVEVTTAGRVAALVTGQTNAHALHADQYYTALKQKPDLVVLAKMWEVAPKWWYSAFVASDDAVKKNPELYIDFMTAVLKAQRWMYDSKNKAQVVAISVKSNPGIDADAFGKAYDDLAKGGIWTVNDGCPKDFVQYTIDKKVELKTAGVTKDLKYEQICDLSIVNEAIKRLGGPLTGDPRWY

Radius of gyration: 18.92 Å; chains: 1; bounding box: 47×40×51 Å